Protein AF-0000000087396618 (afdb_homodimer)

Structure (mmCIF, N/CA/C/O backbone):
data_AF-0000000087396618-model_v1
#
loop_
_entity.id
_entity.type
_entity.pdbx_description
1 polymer 'Interferon gamma'
#
loop_
_atom_site.group_PDB
_atom_site.id
_atom_site.type_symbol
_atom_site.label_atom_id
_atom_site.label_alt_id
_atom_site.label_comp_id
_atom_site.label_asym_id
_atom_site.label_entity_id
_atom_site.label_seq_id
_atom_site.pdbx_PDB_ins_code
_atom_site.Cartn_x
_atom_site.Cartn_y
_atom_site.Cartn_z
_atom_site.occupancy
_atom_site.B_iso_or_equiv
_atom_site.auth_seq_id
_atom_site.auth_comp_id
_atom_site.auth_asym_id
_atom_site.auth_atom_id
_atom_site.pdbx_PDB_model_num
ATOM 1 N N . MET A 1 1 ? 64.062 -40.469 4.07 1 29.5 1 MET A N 1
ATOM 2 C CA . MET A 1 1 ? 63.312 -39.969 2.912 1 29.5 1 MET A CA 1
ATOM 3 C C . MET A 1 1 ? 61.938 -39.438 3.32 1 29.5 1 MET A C 1
ATOM 5 O O . MET A 1 1 ? 61 -40.219 3.514 1 29.5 1 MET A O 1
ATOM 9 N N . VAL A 1 2 ? 61.938 -38.438 4.234 1 41.22 2 VAL A N 1
ATOM 10 C CA . VAL A 1 2 ? 60.844 -37.75 4.891 1 41.22 2 VAL A CA 1
ATOM 11 C C . VAL A 1 2 ? 60 -37 3.854 1 41.22 2 VAL A C 1
ATOM 13 O O . VAL A 1 2 ? 60.5 -36.031 3.242 1 41.22 2 VAL A O 1
ATOM 16 N N . THR A 1 3 ? 59.281 -37.844 3 1 36.34 3 THR A N 1
ATOM 17 C CA . THR A 1 3 ? 58.375 -37.312 1.995 1 36.34 3 THR A CA 1
ATOM 18 C C . THR A 1 3 ? 57.406 -36.312 2.617 1 36.34 3 THR A C 1
ATOM 20 O O . THR A 1 3 ? 56.75 -36.594 3.615 1 36.34 3 THR A O 1
ATOM 23 N N . MET A 1 4 ? 57.812 -35.031 2.666 1 36.22 4 MET A N 1
ATOM 24 C CA . MET A 1 4 ? 57 -33.844 3.002 1 36.22 4 MET A CA 1
ATOM 25 C C . MET A 1 4 ? 55.719 -33.812 2.209 1 36.22 4 MET A C 1
ATOM 27 O O . MET A 1 4 ? 55.719 -33.719 0.983 1 36.22 4 MET A O 1
ATOM 31 N N . VAL A 1 5 ? 54.75 -34.688 2.549 1 42.38 5 VAL A N 1
ATOM 32 C CA . VAL A 1 5 ? 53.406 -34.625 1.951 1 42.38 5 VAL A CA 1
ATOM 33 C C . VAL A 1 5 ? 52.844 -33.219 2.059 1 42.38 5 VAL A C 1
ATOM 35 O O . VAL A 1 5 ? 52.688 -32.688 3.16 1 42.38 5 VAL A O 1
ATOM 38 N N . THR A 1 6 ? 53.312 -32.312 1.167 1 44.31 6 THR A N 1
ATOM 39 C CA . THR A 1 6 ? 52.688 -31 1.024 1 44.31 6 THR A CA 1
ATOM 40 C C . THR A 1 6 ? 51.156 -31.156 0.865 1 44.31 6 THR A C 1
ATOM 42 O O . THR A 1 6 ? 50.688 -31.812 -0.068 1 44.31 6 THR A O 1
ATOM 45 N N . ALA A 1 7 ? 50.406 -31.25 1.949 1 39.34 7 ALA A N 1
ATOM 46 C CA . ALA A 1 7 ? 48.938 -31.219 1.96 1 39.34 7 ALA A CA 1
ATOM 47 C C . ALA A 1 7 ? 48.406 -30.016 1.16 1 39.34 7 ALA A C 1
ATOM 49 O O . ALA A 1 7 ? 48.656 -28.875 1.516 1 39.34 7 ALA A O 1
ATOM 50 N N . VAL A 1 8 ? 48.469 -30.141 -0.205 1 39.56 8 VAL A N 1
ATOM 51 C CA . VAL A 1 8 ? 47.75 -29.141 -1.01 1 39.56 8 VAL A CA 1
ATOM 52 C C . VAL A 1 8 ? 46.344 -28.984 -0.499 1 39.56 8 VAL A C 1
ATOM 54 O O . VAL A 1 8 ? 45.562 -29.938 -0.489 1 39.56 8 VAL A O 1
ATOM 57 N N . VAL A 1 9 ? 46.062 -28.219 0.55 1 40.16 9 VAL A N 1
ATOM 58 C CA . VAL A 1 9 ? 44.719 -27.797 0.93 1 40.16 9 VAL A CA 1
ATOM 59 C C . VAL A 1 9 ? 44 -27.219 -0.281 1 40.16 9 VAL A C 1
ATOM 61 O O . VAL A 1 9 ? 44.406 -26.172 -0.799 1 40.16 9 VAL A O 1
ATOM 64 N N . GLY A 1 10 ? 43.625 -28.047 -1.266 1 37.72 10 GLY A N 1
ATOM 65 C CA . GLY A 1 10 ? 42.75 -27.547 -2.314 1 37.72 10 GLY A CA 1
ATOM 66 C C . GLY A 1 10 ? 41.625 -26.672 -1.789 1 37.72 10 GLY A C 1
ATOM 67 O O . GLY A 1 10 ? 40.875 -27.078 -0.894 1 37.72 10 GLY A O 1
ATOM 68 N N . TRP A 1 11 ? 41.781 -25.328 -1.777 1 38.56 11 TRP A N 1
ATOM 69 C CA . TRP A 1 11 ? 40.719 -24.344 -1.57 1 38.56 11 TRP A CA 1
ATOM 70 C C . TRP A 1 11 ? 39.5 -24.703 -2.387 1 38.56 11 TRP A C 1
ATOM 72 O O . TRP A 1 11 ? 39.531 -24.688 -3.619 1 38.56 11 TRP A O 1
ATOM 82 N N . CYS A 1 12 ? 38.781 -25.766 -2.027 1 37.06 12 CYS A N 1
ATOM 83 C CA . CYS A 1 12 ? 37.438 -25.922 -2.605 1 37.06 12 CYS A CA 1
ATOM 84 C C . CYS A 1 12 ? 36.719 -24.594 -2.664 1 37.06 12 CYS A C 1
ATOM 86 O O . CYS A 1 12 ? 36.344 -24.047 -1.629 1 37.06 12 CYS A O 1
ATOM 88 N N . LEU A 1 13 ? 37.156 -23.641 -3.539 1 34.41 13 LEU A N 1
ATOM 89 C CA . LEU A 1 13 ? 36.281 -22.531 -3.904 1 34.41 13 LEU A CA 1
ATOM 90 C C . LEU A 1 13 ? 34.844 -23 -4.07 1 34.41 13 LEU A C 1
ATOM 92 O O . LEU A 1 13 ? 34.531 -23.797 -4.969 1 34.41 13 LEU A O 1
ATOM 96 N N . CYS A 1 14 ? 34.156 -23.375 -3.018 1 33.5 14 CYS A N 1
ATOM 97 C CA . CYS A 1 14 ? 32.719 -23.453 -3.031 1 33.5 14 CYS A CA 1
ATOM 98 C C . CYS A 1 14 ? 32.125 -22.344 -3.902 1 33.5 14 CYS A C 1
ATOM 100 O O . CYS A 1 14 ? 32.125 -21.172 -3.518 1 33.5 14 CYS A O 1
ATOM 102 N N . LEU A 1 15 ? 32.438 -22.312 -5.223 1 34.47 15 LEU A N 1
ATOM 103 C CA . LEU A 1 15 ? 31.562 -21.578 -6.125 1 34.47 15 LEU A CA 1
ATOM 104 C C . LEU A 1 15 ? 30.094 -21.875 -5.816 1 34.47 15 LEU A C 1
ATOM 106 O O . LEU A 1 15 ? 29.609 -22.984 -6.078 1 34.47 15 LEU A O 1
ATOM 110 N N . ALA A 1 16 ? 29.594 -21.531 -4.723 1 35.97 16 ALA A N 1
ATOM 111 C CA . ALA A 1 16 ? 28.141 -21.406 -4.688 1 35.97 16 ALA A CA 1
ATOM 112 C C . ALA A 1 16 ? 27.594 -20.922 -6.031 1 35.97 16 ALA A C 1
ATOM 114 O O . ALA A 1 16 ? 27.797 -19.75 -6.402 1 35.97 16 ALA A O 1
ATOM 115 N N . VAL A 1 17 ? 27.734 -21.656 -7.113 1 36.25 17 VAL A N 1
ATOM 116 C CA . VAL A 1 17 ? 26.859 -21.406 -8.25 1 36.25 17 VAL A CA 1
ATOM 117 C C . VAL A 1 17 ? 25.531 -20.844 -7.766 1 36.25 17 VAL A C 1
ATOM 119 O O . VAL A 1 17 ? 24.781 -21.516 -7.043 1 36.25 17 VAL A O 1
ATOM 122 N N . CYS A 1 18 ? 25.469 -19.609 -7.371 1 39.44 18 CYS A N 1
ATOM 123 C CA . CYS A 1 18 ? 24.203 -18.906 -7.363 1 39.44 18 CYS A CA 1
ATOM 124 C C . CYS A 1 18 ? 23.266 -19.453 -8.438 1 39.44 18 CYS A C 1
ATOM 126 O O . CYS A 1 18 ? 23.484 -19.219 -9.633 1 39.44 18 CYS A O 1
ATOM 128 N N . HIS A 1 19 ? 22.891 -20.766 -8.469 1 37.06 19 HIS A N 1
ATOM 129 C CA . HIS A 1 19 ? 21.734 -21.219 -9.25 1 37.06 19 HIS A CA 1
ATOM 130 C C . HIS A 1 19 ? 20.672 -20.125 -9.352 1 37.06 19 HIS A C 1
ATOM 132 O O . HIS A 1 19 ? 20.016 -19.797 -8.359 1 37.06 19 HIS A O 1
ATOM 138 N N . VAL A 1 20 ? 20.906 -19.094 -10.047 1 43.53 20 VAL A N 1
ATOM 139 C CA . VAL A 1 20 ? 19.766 -18.328 -10.531 1 43.53 20 VAL A CA 1
ATOM 140 C C . VAL A 1 20 ? 18.672 -19.266 -11 1 43.53 20 VAL A C 1
ATOM 142 O O . VAL A 1 20 ? 18.797 -19.922 -12.039 1 43.53 20 VAL A O 1
ATOM 145 N N . ARG A 1 21 ? 18.031 -20.141 -10.25 1 45 21 ARG A N 1
ATOM 146 C CA . ARG A 1 21 ? 16.828 -20.844 -10.672 1 45 21 ARG A CA 1
ATOM 147 C C . ARG A 1 21 ? 15.875 -19.906 -11.398 1 45 21 ARG A C 1
ATOM 149 O O . ARG A 1 21 ? 15.344 -18.969 -10.805 1 45 21 ARG A O 1
ATOM 156 N N . GLY A 1 22 ? 16.234 -19.516 -12.656 1 49.78 22 GLY A N 1
ATOM 157 C CA . GLY A 1 22 ? 15.172 -18.891 -13.445 1 49.78 22 GLY A CA 1
ATOM 158 C C . GLY A 1 22 ? 13.781 -19.328 -13.023 1 49.78 22 GLY A C 1
ATOM 159 O O . GLY A 1 22 ? 13.609 -20.391 -12.43 1 49.78 22 GLY A O 1
ATOM 160 N N . SER A 1 23 ? 12.883 -18.359 -12.719 1 61.91 23 SER A N 1
ATOM 161 C CA . SER A 1 23 ? 11.516 -18.688 -12.336 1 61.91 23 SER A CA 1
ATOM 162 C C . SER A 1 23 ? 10.914 -19.734 -13.273 1 61.91 23 SER A C 1
ATOM 164 O O . SER A 1 23 ? 10.438 -19.391 -14.359 1 61.91 23 SER A O 1
ATOM 166 N N . TYR A 1 24 ? 11.375 -20.984 -13.227 1 78.44 24 TYR A N 1
ATOM 167 C CA . TYR A 1 24 ? 10.867 -22.141 -13.977 1 78.44 24 TYR A CA 1
ATOM 168 C C . TYR A 1 24 ? 9.398 -22.375 -13.664 1 78.44 24 TYR A C 1
ATOM 170 O O . TYR A 1 24 ? 9.008 -22.484 -12.5 1 78.44 24 TYR A O 1
ATOM 178 N N . ILE A 1 25 ? 8.609 -22.141 -14.719 1 86.19 25 ILE A N 1
ATOM 179 C CA . ILE A 1 25 ? 7.207 -22.516 -14.609 1 86.19 25 ILE A CA 1
ATOM 180 C C . ILE A 1 25 ? 7.062 -24.016 -14.836 1 86.19 25 ILE A C 1
ATOM 182 O O . ILE A 1 25 ? 7.406 -24.531 -15.906 1 86.19 25 ILE A O 1
ATOM 186 N N . PRO A 1 26 ? 6.559 -24.672 -13.891 1 90.06 26 PRO A N 1
ATOM 187 C CA . PRO A 1 26 ? 6.324 -26.109 -14.102 1 90.06 26 PRO A CA 1
ATOM 188 C C . PRO A 1 26 ? 5.363 -26.375 -15.25 1 90.06 26 PRO A C 1
ATOM 190 O O . PRO A 1 26 ? 4.402 -25.625 -15.453 1 90.06 26 PRO A O 1
ATOM 193 N N . VAL A 1 27 ? 5.613 -27.406 -15.961 1 92.12 27 VAL A N 1
ATOM 194 C CA . VAL A 1 27 ? 4.766 -27.812 -17.078 1 92.12 27 VAL A CA 1
ATOM 195 C C . VAL A 1 27 ? 3.348 -28.078 -16.578 1 92.12 27 VAL A C 1
ATOM 197 O O . VAL A 1 27 ? 2.369 -27.719 -17.234 1 92.12 27 VAL A O 1
ATOM 200 N N . GLU A 1 28 ? 3.305 -28.656 -15.453 1 94.81 28 GLU A N 1
ATOM 201 C CA . GLU A 1 28 ? 2.014 -28.953 -14.844 1 94.81 28 GLU A CA 1
ATOM 202 C C . GLU A 1 28 ? 1.184 -27.688 -14.648 1 94.81 28 GLU A C 1
ATOM 204 O O . GLU A 1 28 ? -0.039 -27.719 -14.805 1 94.81 28 GLU A O 1
ATOM 209 N N . MET A 1 29 ? 1.791 -26.656 -14.344 1 96.31 29 MET A N 1
ATOM 210 C CA . MET A 1 29 ? 1.082 -25.406 -14.117 1 96.31 29 MET A CA 1
ATOM 211 C C . MET A 1 29 ? 0.494 -24.875 -15.422 1 96.31 29 MET A C 1
ATOM 213 O O . MET A 1 29 ? -0.657 -24.438 -15.461 1 96.31 29 MET A O 1
ATOM 217 N N . ASN A 1 30 ? 1.237 -24.922 -16.469 1 95.62 30 ASN A N 1
ATOM 218 C CA . ASN A 1 30 ? 0.741 -24.516 -17.781 1 95.62 30 ASN A CA 1
ATOM 219 C C . ASN A 1 30 ? -0.481 -25.328 -18.188 1 95.62 30 ASN A C 1
ATOM 221 O O . ASN A 1 30 ? -1.469 -24.766 -18.672 1 95.62 30 ASN A O 1
ATOM 225 N N . LYS A 1 31 ? -0.335 -26.594 -18 1 97.19 31 LYS A N 1
ATOM 226 C CA . LYS A 1 31 ? -1.452 -27.469 -18.344 1 97.19 31 LYS A CA 1
ATOM 227 C C . LYS A 1 31 ? -2.682 -27.141 -17.5 1 97.19 31 LYS A C 1
ATOM 229 O O . LYS A 1 31 ? -3.801 -27.094 -18.016 1 97.19 31 LYS A O 1
ATOM 234 N N . THR A 1 32 ? -2.451 -26.969 -16.234 1 97.75 32 THR A N 1
ATOM 235 C CA . THR A 1 32 ? -3.533 -26.641 -15.32 1 97.75 32 THR A CA 1
ATOM 236 C C . THR A 1 32 ? -4.242 -25.359 -15.75 1 97.75 32 THR A C 1
ATOM 238 O O . THR A 1 32 ? -5.473 -25.328 -15.836 1 97.75 32 THR A O 1
ATOM 241 N N . ILE A 1 33 ? -3.496 -24.312 -16.062 1 98.19 33 ILE A N 1
ATOM 242 C CA . ILE A 1 33 ? -4.07 -23.016 -16.422 1 98.19 33 ILE A CA 1
ATOM 243 C C . ILE A 1 33 ? -4.836 -23.156 -17.734 1 98.19 33 ILE A C 1
ATOM 245 O O . ILE A 1 33 ? -5.926 -22.594 -17.891 1 98.19 33 ILE A O 1
ATOM 249 N N . GLN A 1 34 ? -4.277 -23.891 -18.672 1 96.88 34 GLN A N 1
ATOM 250 C CA . GLN A 1 34 ? -4.965 -24.094 -19.953 1 96.88 34 GLN A CA 1
ATOM 251 C C . GLN A 1 34 ? -6.305 -24.797 -19.734 1 96.88 34 GLN A C 1
ATOM 253 O O . GLN A 1 34 ? -7.312 -24.422 -20.328 1 96.88 34 GLN A O 1
ATOM 258 N N . ASN A 1 35 ? -6.293 -25.828 -18.922 1 97.31 35 ASN A N 1
ATOM 259 C CA . ASN A 1 35 ? -7.531 -26.531 -18.625 1 97.31 35 ASN A CA 1
ATOM 260 C C . ASN A 1 35 ? -8.562 -25.625 -17.969 1 97.31 35 ASN A C 1
ATOM 262 O O . ASN A 1 35 ? -9.742 -25.641 -18.328 1 97.31 35 ASN A O 1
ATOM 266 N N . LEU A 1 36 ? -8.125 -24.844 -17.031 1 98.12 36 LEU A N 1
ATOM 267 C CA . LEU A 1 36 ? -9.023 -23.922 -16.344 1 98.12 36 LEU A CA 1
ATOM 268 C C . LEU A 1 36 ? -9.594 -22.906 -17.312 1 98.12 36 LEU A C 1
ATOM 270 O O . LEU A 1 36 ? -10.781 -22.578 -17.25 1 98.12 36 LEU A O 1
ATOM 274 N N . LEU A 1 37 ? -8.758 -22.422 -18.188 1 97.31 3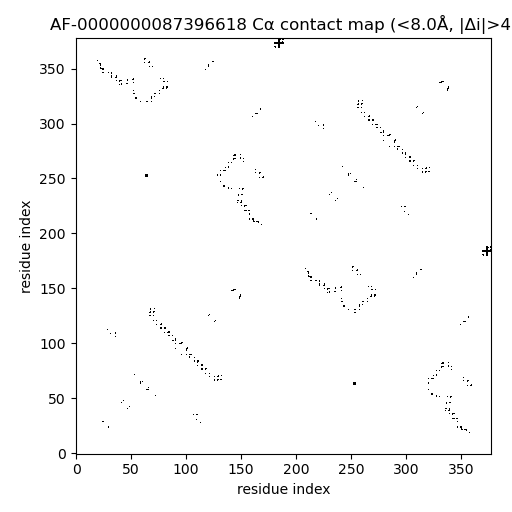7 LEU A N 1
ATOM 275 C CA . LEU A 1 37 ? -9.219 -21.453 -19.172 1 97.31 37 LEU A CA 1
ATOM 276 C C . LEU A 1 37 ? -10.234 -22.094 -20.125 1 97.31 37 LEU A C 1
ATOM 278 O O . LEU A 1 37 ? -11.117 -21.406 -20.641 1 97.31 37 LEU A O 1
ATOM 282 N N . GLY A 1 38 ? -10.109 -23.359 -20.375 1 96 38 GLY A N 1
ATOM 283 C CA . GLY A 1 38 ? -11.094 -24.094 -21.172 1 96 38 GLY A CA 1
ATOM 284 C C . GLY A 1 38 ? -12.453 -24.156 -20.5 1 96 38 GLY A C 1
ATOM 285 O O . GLY A 1 38 ? -13.484 -24.219 -21.188 1 96 38 GLY A O 1
ATOM 286 N N . HIS A 1 39 ? -12.453 -24.188 -19.266 1 94.62 39 HIS A N 1
ATOM 287 C CA . HIS A 1 39 ? -13.695 -24.25 -18.5 1 94.62 39 HIS A CA 1
ATOM 288 C C . HIS A 1 39 ? -14.273 -22.859 -18.281 1 94.62 39 HIS A C 1
ATOM 290 O O . HIS A 1 39 ? -15.477 -22.641 -18.469 1 94.62 39 HIS A O 1
ATOM 296 N N . TYR A 1 40 ? -13.461 -21.984 -17.797 1 96 40 TYR A N 1
ATOM 297 C CA . TYR A 1 40 ? -13.875 -20.594 -17.547 1 96 40 TYR A CA 1
ATOM 298 C C . TYR A 1 40 ? -13.695 -19.734 -18.797 1 96 40 TYR A C 1
ATOM 300 O O . TYR A 1 40 ? -12.891 -18.812 -18.812 1 96 40 TYR A O 1
ATOM 308 N N . THR A 1 41 ? -14.492 -19.969 -19.719 1 94.56 41 THR A N 1
ATOM 309 C CA . THR A 1 41 ? -14.328 -19.359 -21.031 1 94.56 41 THR A CA 1
ATOM 310 C C . THR A 1 41 ? -15.102 -18.047 -21.125 1 94.56 41 THR A C 1
ATOM 312 O O . THR A 1 41 ? -16.203 -17.938 -20.594 1 94.56 41 THR A O 1
ATOM 315 N N . ILE A 1 42 ? -14.477 -17.047 -21.75 1 94.75 42 ILE A N 1
ATOM 316 C CA . ILE A 1 42 ? -15.117 -15.781 -22.078 1 94.75 42 ILE A CA 1
ATOM 317 C C . ILE A 1 42 ? -14.844 -15.43 -23.547 1 94.75 42 ILE A C 1
ATOM 319 O O . ILE A 1 42 ? -14.055 -16.094 -24.203 1 94.75 42 ILE A O 1
ATOM 323 N N . THR A 1 43 ? -15.508 -14.414 -24.062 1 94.56 43 THR A N 1
ATOM 324 C CA . THR A 1 43 ? -15.32 -14.016 -25.453 1 94.56 43 THR A CA 1
ATOM 325 C C . THR A 1 43 ? -13.984 -13.297 -25.641 1 94.56 43 THR A C 1
ATOM 327 O O . THR A 1 43 ? -13.445 -12.734 -24.688 1 94.56 43 THR A O 1
ATOM 330 N N . ASN A 1 44 ? -13.414 -13.305 -26.859 1 93.38 44 ASN A N 1
ATOM 331 C CA . ASN A 1 44 ? -12.18 -12.586 -27.172 1 93.38 44 ASN A CA 1
ATOM 332 C C . ASN A 1 44 ? -12.336 -11.086 -26.938 1 93.38 44 ASN A C 1
ATOM 334 O O . ASN A 1 44 ? -11.383 -10.414 -26.531 1 93.38 44 ASN A O 1
ATOM 338 N N . LYS A 1 45 ? -13.523 -10.633 -27.219 1 94.56 45 LYS A N 1
ATOM 339 C CA . LYS A 1 45 ? -13.789 -9.211 -27.016 1 94.56 45 LYS A CA 1
ATOM 340 C C . LYS A 1 45 ? -13.625 -8.828 -25.547 1 94.56 45 LYS A C 1
ATOM 342 O O . LYS A 1 45 ? -13.102 -7.762 -25.234 1 94.56 45 LYS A O 1
ATOM 347 N N . GLU A 1 46 ? -14.031 -9.773 -24.688 1 94.19 46 GLU A N 1
ATOM 348 C CA . GLU A 1 46 ? -13.914 -9.539 -23.25 1 94.19 46 GLU A CA 1
ATOM 349 C C . GLU A 1 46 ? -12.469 -9.695 -22.781 1 94.19 46 GLU A C 1
ATOM 351 O O . GLU A 1 46 ? -11.992 -8.914 -21.969 1 94.19 46 GLU A O 1
ATOM 356 N N . LEU A 1 47 ? -11.812 -10.664 -23.297 1 93.19 47 LEU A N 1
ATOM 357 C CA . LEU A 1 47 ? -10.461 -10.992 -22.859 1 93.19 47 LEU A CA 1
ATOM 358 C C . LEU A 1 47 ? -9.477 -9.914 -23.297 1 93.19 47 LEU A C 1
ATOM 360 O O . LEU A 1 47 ? -8.602 -9.508 -22.531 1 93.19 47 LEU A O 1
ATOM 364 N N . PHE A 1 48 ? -9.602 -9.406 -24.531 1 91.81 48 PHE A N 1
ATOM 365 C CA . PHE A 1 48 ? -8.672 -8.438 -25.094 1 91.81 48 PHE A CA 1
ATOM 366 C C . PHE A 1 48 ? -9.32 -7.066 -25.203 1 91.81 48 PHE A C 1
ATOM 368 O O . PHE A 1 48 ? -9.273 -6.438 -26.266 1 91.81 48 PHE A O 1
ATOM 375 N N . ASP A 1 49 ? -9.977 -6.645 -24.172 1 91.56 49 ASP A N 1
ATOM 376 C CA . ASP A 1 49 ? -10.664 -5.355 -24.172 1 91.56 49 ASP A CA 1
ATOM 377 C C . ASP A 1 49 ? -9.695 -4.223 -23.828 1 91.56 49 ASP A C 1
ATOM 379 O O . ASP A 1 49 ? -10.102 -3.066 -23.703 1 91.56 49 ASP A O 1
ATOM 383 N N . GLY A 1 50 ? -8.398 -4.57 -23.625 1 88.31 50 GLY A N 1
ATOM 384 C CA . GLY A 1 50 ? -7.395 -3.557 -23.359 1 88.31 50 GLY A CA 1
ATOM 385 C C . GLY A 1 50 ? -7.316 -3.176 -21.891 1 88.31 50 GLY A C 1
ATOM 386 O O . GLY A 1 50 ? -6.59 -2.248 -21.516 1 88.31 50 GLY A O 1
ATOM 387 N N . LYS A 1 51 ? -8.055 -3.93 -21.016 1 88.25 51 LYS A N 1
ATOM 388 C CA . LYS A 1 51 ? -8.07 -3.629 -19.594 1 88.25 51 LYS A CA 1
ATOM 389 C C . LYS A 1 51 ? -7.594 -4.824 -18.766 1 88.25 51 LYS A C 1
ATOM 391 O O . LYS A 1 51 ? -8.406 -5.586 -18.234 1 88.25 51 LYS A O 1
ATOM 396 N N . PRO A 1 52 ? -6.27 -4.863 -18.641 1 90.44 52 PRO A N 1
ATOM 397 C CA . PRO A 1 52 ? -5.781 -5.941 -17.781 1 90.44 52 PRO A CA 1
ATOM 398 C C . PRO A 1 52 ? -6.176 -5.754 -16.312 1 90.44 52 PRO A C 1
ATOM 400 O O . PRO A 1 52 ? -6.477 -4.633 -15.891 1 90.44 52 PRO A O 1
ATOM 403 N N . ILE A 1 53 ? -6.219 -6.805 -15.602 1 92.25 53 ILE A N 1
ATOM 404 C CA . ILE A 1 53 ? -6.547 -6.707 -14.188 1 92.25 53 ILE A CA 1
ATOM 405 C C . ILE A 1 53 ? -5.391 -6.047 -13.43 1 92.25 53 ILE A C 1
ATOM 407 O O . ILE A 1 53 ? -5.613 -5.191 -12.57 1 92.25 53 ILE A O 1
ATOM 411 N N . PHE A 1 54 ? -4.164 -6.508 -13.797 1 91.44 54 PHE A N 1
ATOM 412 C CA . PHE A 1 54 ? -2.99 -6.027 -13.078 1 91.44 54 PHE A CA 1
ATOM 413 C C . PHE A 1 54 ? -2.166 -5.094 -13.961 1 91.44 54 PHE A C 1
ATOM 415 O O . PHE A 1 54 ? -1.925 -5.391 -15.133 1 91.44 54 PHE A O 1
ATOM 422 N N . SER A 1 55 ? -1.796 -3.979 -13.422 1 84.44 55 SER A N 1
ATOM 423 C CA . SER A 1 55 ? -1.032 -2.975 -14.156 1 84.44 55 SER A CA 1
ATOM 424 C C . SER A 1 55 ? 0.366 -3.482 -14.492 1 84.44 55 SER A C 1
ATOM 426 O O . SER A 1 55 ? 0.979 -4.199 -13.703 1 84.44 55 SER A O 1
ATOM 428 N N . LYS A 1 56 ? 0.836 -3.084 -15.664 1 75.25 56 LYS A N 1
ATOM 429 C CA . LYS A 1 56 ? 2.174 -3.43 -16.141 1 75.25 56 LYS A CA 1
ATOM 430 C C . LYS A 1 56 ? 3.139 -2.262 -15.961 1 75.25 56 LYS A C 1
ATOM 432 O O . LYS A 1 56 ? 4.305 -2.346 -16.344 1 75.25 56 LYS A O 1
ATOM 437 N N . GLU A 1 57 ? 2.729 -1.3 -15.273 1 71.31 57 GLU A N 1
ATOM 438 C CA . GLU A 1 57 ? 3.582 -0.121 -15.172 1 71.31 57 GLU A CA 1
ATOM 439 C C . GLU A 1 57 ? 4.867 -0.434 -14.406 1 71.31 57 GLU A C 1
ATOM 441 O O . GLU A 1 57 ? 4.824 -1.037 -13.336 1 71.31 57 GLU A O 1
ATOM 446 N N . PRO A 1 58 ? 5.949 -0.081 -15.117 1 65.5 58 PRO A N 1
ATOM 447 C CA . PRO A 1 58 ? 7.227 -0.35 -14.453 1 65.5 58 PRO A CA 1
ATOM 448 C C . PRO A 1 58 ? 7.441 0.514 -13.211 1 65.5 58 PRO A C 1
ATOM 450 O O . PRO A 1 58 ? 7.078 1.692 -13.203 1 65.5 58 PRO A O 1
ATOM 453 N N . LEU A 1 59 ? 7.598 -0.061 -12.016 1 77.31 59 LEU A N 1
ATOM 454 C CA . LEU A 1 59 ? 8.008 0.654 -10.812 1 77.31 59 LEU A CA 1
ATOM 455 C C . LEU A 1 59 ? 9.5 0.976 -10.859 1 77.31 59 LEU A C 1
ATOM 457 O O . LEU A 1 59 ? 10.32 0.229 -10.312 1 77.31 59 LEU A O 1
ATOM 461 N N . SER A 1 60 ? 10.008 1.836 -11.766 1 68.75 60 SER A N 1
ATOM 462 C CA . SER A 1 60 ? 11.266 2.506 -12.07 1 68.75 60 SER A CA 1
ATOM 463 C C . SER A 1 60 ? 12.438 1.823 -11.375 1 68.75 60 SER A C 1
ATOM 465 O O . SER A 1 60 ? 13.336 2.492 -10.859 1 68.75 60 SER A O 1
ATOM 467 N N . GLY A 1 61 ? 12.453 0.563 -11.281 1 76.31 61 GLY A N 1
ATOM 468 C CA . GLY A 1 61 ? 13.648 -0.082 -10.758 1 76.31 61 GLY A CA 1
ATOM 469 C C . GLY A 1 61 ? 13.656 -0.201 -9.25 1 76.31 61 GLY A C 1
ATOM 470 O O . GLY A 1 61 ? 14.68 -0.536 -8.648 1 76.31 61 GLY A O 1
ATOM 471 N N . ASN A 1 62 ? 12.734 0.238 -8.711 1 86.62 62 ASN A N 1
ATOM 472 C CA . ASN A 1 62 ? 12.594 0.032 -7.273 1 86.62 62 ASN A CA 1
ATOM 473 C C . ASN A 1 62 ? 12.055 -1.358 -6.953 1 86.62 62 ASN A C 1
ATOM 475 O O . ASN A 1 62 ? 10.844 -1.551 -6.867 1 86.62 62 ASN A O 1
ATOM 479 N N . LEU A 1 63 ? 12.977 -2.283 -6.719 1 89.94 63 LEU A N 1
ATOM 480 C CA . LEU A 1 63 ? 12.633 -3.689 -6.547 1 89.94 63 LEU A CA 1
ATOM 481 C C . LEU A 1 63 ? 11.758 -3.889 -5.312 1 89.94 63 LEU A C 1
ATOM 483 O O . LEU A 1 63 ? 10.883 -4.754 -5.305 1 89.94 63 LEU A O 1
ATOM 487 N N . GLN A 1 64 ? 12.031 -3.059 -4.348 1 89.75 64 GLN A N 1
ATOM 488 C CA . GLN A 1 64 ? 11.227 -3.174 -3.141 1 89.75 64 GLN A CA 1
ATOM 489 C C . GLN A 1 64 ? 9.773 -2.779 -3.408 1 89.75 64 GLN A C 1
ATOM 491 O O . GLN A 1 64 ? 8.844 -3.443 -2.941 1 89.75 64 GLN A O 1
ATOM 496 N N . ALA A 1 65 ? 9.617 -1.73 -4.152 1 91.56 65 ALA A N 1
ATOM 497 C CA . ALA A 1 65 ? 8.281 -1.309 -4.547 1 91.56 65 ALA A CA 1
ATOM 498 C C . ALA A 1 65 ? 7.605 -2.367 -5.418 1 91.56 65 ALA A C 1
ATOM 500 O O . ALA A 1 65 ? 6.406 -2.619 -5.281 1 91.56 65 ALA A O 1
ATOM 501 N N . GLU A 1 66 ? 8.367 -2.93 -6.23 1 93.31 66 GLU A N 1
ATOM 502 C CA . GLU A 1 66 ? 7.844 -4 -7.07 1 93.31 66 GLU A CA 1
ATOM 503 C C . GLU A 1 66 ? 7.367 -5.184 -6.23 1 93.31 66 GLU A C 1
ATOM 505 O O . GLU A 1 66 ? 6.336 -5.785 -6.527 1 93.31 66 GLU A O 1
ATOM 510 N N . MET A 1 67 ? 8.102 -5.484 -5.227 1 94.44 67 MET A N 1
ATOM 511 C CA . MET A 1 67 ? 7.754 -6.59 -4.34 1 94.44 67 MET A CA 1
ATOM 512 C C . MET A 1 67 ? 6.449 -6.309 -3.602 1 94.44 67 MET A C 1
ATOM 514 O O . MET A 1 67 ? 5.633 -7.211 -3.414 1 94.44 67 MET A O 1
ATOM 518 N N . ILE A 1 68 ? 6.301 -5.105 -3.238 1 95.25 68 ILE A N 1
ATOM 519 C CA . ILE A 1 68 ? 5.086 -4.711 -2.539 1 95.25 68 ILE A CA 1
ATOM 520 C C . ILE A 1 68 ? 3.889 -4.82 -3.482 1 95.25 68 ILE A C 1
ATOM 522 O O . ILE A 1 68 ? 2.861 -5.402 -3.125 1 95.25 68 ILE A O 1
ATOM 526 N N . TYR A 1 69 ? 4.012 -4.262 -4.637 1 95.81 69 TYR A N 1
ATOM 527 C CA . TYR A 1 69 ? 2.938 -4.355 -5.617 1 95.81 69 TYR A CA 1
ATOM 528 C C . TYR A 1 69 ? 2.625 -5.809 -5.949 1 95.81 69 TYR A C 1
ATOM 530 O O . TYR A 1 69 ? 1.456 -6.195 -6.027 1 95.81 69 TYR A O 1
ATOM 538 N N . MET A 1 70 ? 3.658 -6.578 -6.152 1 96.06 70 MET A N 1
ATOM 539 C CA . MET A 1 70 ? 3.479 -7.996 -6.457 1 96.06 70 MET A CA 1
ATOM 540 C C . MET A 1 70 ? 2.77 -8.711 -5.312 1 96.06 70 MET A C 1
ATOM 542 O O . MET A 1 70 ? 1.918 -9.57 -5.547 1 96.06 70 MET A O 1
ATOM 546 N N . SER A 1 71 ? 3.168 -8.414 -4.102 1 96.75 71 SER A N 1
ATOM 547 C CA . SER A 1 71 ? 2.48 -8.992 -2.951 1 96.75 71 SER A CA 1
ATOM 548 C C . SER A 1 71 ? 0.983 -8.711 -3 1 96.75 71 SER A C 1
ATOM 550 O O . SER A 1 71 ? 0.17 -9.586 -2.705 1 96.75 71 SER A O 1
ATOM 552 N N . ALA A 1 72 ? 0.652 -7.504 -3.359 1 96.69 72 ALA A N 1
ATOM 553 C CA . ALA A 1 72 ? -0.755 -7.133 -3.488 1 96.69 72 ALA A CA 1
ATOM 554 C C . ALA A 1 72 ? -1.437 -7.938 -4.59 1 96.69 72 ALA A C 1
ATOM 556 O O . ALA A 1 72 ? -2.582 -8.367 -4.434 1 96.69 72 ALA A O 1
ATOM 557 N N 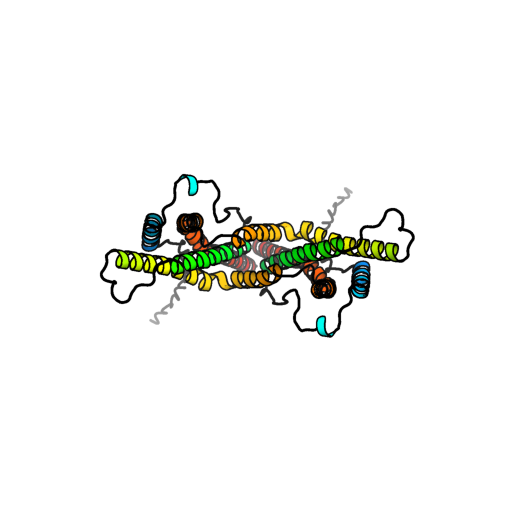. ILE A 1 73 ? -0.765 -8.117 -5.691 1 97.31 73 ILE A N 1
ATOM 558 C CA . ILE A 1 73 ? -1.288 -8.914 -6.789 1 97.31 73 ILE A CA 1
ATOM 559 C C . ILE A 1 73 ? -1.539 -10.344 -6.312 1 97.31 73 ILE A C 1
ATOM 561 O O . ILE A 1 73 ? -2.6 -10.922 -6.578 1 97.31 73 ILE A O 1
ATOM 565 N N . LEU A 1 74 ? -0.584 -10.914 -5.59 1 97.69 74 LEU A N 1
ATOM 566 C CA . LEU A 1 74 ? -0.706 -12.289 -5.109 1 97.69 74 LEU A CA 1
ATOM 567 C C . LEU A 1 74 ? -1.867 -12.422 -4.133 1 97.69 74 LEU A C 1
ATOM 569 O O . LEU A 1 74 ? -2.582 -13.43 -4.145 1 97.69 74 LEU A O 1
ATOM 573 N N . GLN A 1 75 ? -2.053 -11.445 -3.303 1 97.12 75 GLN A N 1
ATOM 574 C CA . GLN A 1 75 ? -3.209 -11.445 -2.412 1 97.12 75 GLN A CA 1
ATOM 575 C C . GLN A 1 75 ? -4.512 -11.422 -3.203 1 97.12 75 GLN A C 1
ATOM 577 O O . GLN A 1 75 ? -5.484 -12.078 -2.826 1 97.12 75 GLN A O 1
ATOM 582 N N . THR A 1 76 ? -4.52 -10.641 -4.25 1 97 76 THR A N 1
ATOM 583 C CA . THR A 1 76 ? -5.695 -10.57 -5.113 1 97 76 THR A CA 1
ATOM 584 C C . THR A 1 76 ? -5.992 -11.938 -5.727 1 97 76 THR A C 1
ATOM 586 O O . THR A 1 76 ? -7.145 -12.367 -5.766 1 97 76 THR A O 1
ATOM 589 N N . TYR A 1 77 ? -4.949 -12.609 -6.164 1 97.88 77 TYR A N 1
ATOM 590 C CA . TYR A 1 77 ? -5.125 -13.953 -6.703 1 97.88 77 TYR A CA 1
ATOM 591 C C . TYR A 1 77 ? -5.707 -14.891 -5.652 1 97.88 77 TYR A C 1
ATOM 593 O O . TYR A 1 77 ? -6.562 -15.727 -5.961 1 97.88 77 TYR A O 1
ATOM 601 N N . ASP A 1 78 ? -5.176 -14.805 -4.461 1 97.44 78 ASP A N 1
ATOM 602 C CA . ASP A 1 78 ? -5.703 -15.617 -3.365 1 97.44 78 ASP A CA 1
ATOM 603 C C . ASP A 1 78 ? -7.211 -15.438 -3.223 1 97.44 78 ASP A C 1
ATOM 605 O O . ASP A 1 78 ? -7.953 -16.422 -3.145 1 97.44 78 ASP A O 1
ATOM 609 N N . LYS A 1 79 ? -7.676 -14.258 -3.314 1 97 79 LYS A N 1
ATOM 610 C CA . LYS A 1 79 ? -9.094 -13.945 -3.184 1 97 79 LYS A CA 1
ATOM 611 C C . LYS A 1 79 ? -9.891 -14.477 -4.375 1 97 79 LYS A C 1
ATOM 613 O O . LYS A 1 79 ? -10.945 -15.086 -4.203 1 97 79 LYS A O 1
ATOM 618 N N . ILE A 1 80 ? -9.398 -14.25 -5.551 1 97.94 80 ILE A N 1
ATOM 619 C CA . ILE A 1 80 ? -10.078 -14.68 -6.766 1 97.94 80 ILE A CA 1
ATOM 620 C C . ILE A 1 80 ? -10.227 -16.203 -6.758 1 97.94 80 ILE A C 1
ATOM 622 O O . ILE A 1 80 ? -11.32 -16.719 -6.98 1 97.94 80 ILE A O 1
ATOM 626 N N . LEU A 1 81 ? -9.172 -16.906 -6.449 1 98.25 81 LEU A N 1
ATOM 627 C CA . LEU A 1 81 ? -9.172 -18.359 -6.492 1 98.25 81 LEU A CA 1
ATOM 628 C C . LEU A 1 81 ? -10.07 -18.938 -5.398 1 98.25 81 LEU A C 1
ATOM 630 O O . LEU A 1 81 ? -10.781 -19.922 -5.629 1 98.25 81 LEU A O 1
ATOM 634 N N . ASN A 1 82 ? -10.031 -18.344 -4.277 1 97.69 82 ASN A N 1
ATOM 635 C CA . ASN A 1 82 ? -10.93 -18.797 -3.217 1 97.69 82 ASN A CA 1
ATOM 636 C C . ASN A 1 82 ? -12.391 -18.578 -3.594 1 97.69 82 ASN A C 1
ATOM 638 O O . ASN A 1 82 ? -13.242 -19.422 -3.287 1 97.69 82 ASN A O 1
ATOM 642 N N . GLN A 1 83 ? -12.648 -17.469 -4.211 1 98 83 GLN A N 1
ATOM 643 C CA . GLN A 1 83 ? -14.016 -17.219 -4.672 1 98 83 GLN A CA 1
ATOM 644 C C . GLN A 1 83 ? -14.445 -18.25 -5.707 1 98 83 GLN A C 1
ATOM 646 O O . GLN A 1 83 ? -15.57 -18.766 -5.66 1 98 83 GLN A O 1
ATOM 651 N N . MET A 1 84 ? -13.57 -18.562 -6.641 1 97.69 84 MET A N 1
ATOM 652 C CA . MET A 1 84 ? -13.852 -19.562 -7.656 1 97.69 84 MET A CA 1
ATOM 653 C C . MET A 1 84 ? -14.133 -20.922 -7.008 1 97.69 84 MET A C 1
ATOM 655 O O . MET A 1 84 ? -15.039 -21.641 -7.434 1 97.69 84 MET A O 1
ATOM 659 N N . LEU A 1 85 ? -13.383 -21.25 -5.984 1 97.19 85 LEU A N 1
ATOM 660 C CA . LEU A 1 85 ? -13.555 -22.5 -5.266 1 97.19 85 LEU A CA 1
ATOM 661 C C . LEU A 1 85 ? -14.914 -22.547 -4.566 1 97.19 85 LEU A C 1
ATOM 663 O O . LEU A 1 85 ? -15.594 -23.578 -4.586 1 97.19 85 LEU A O 1
ATOM 667 N N . LYS A 1 86 ? -15.305 -21.469 -4.012 1 96.38 86 LYS A N 1
ATOM 668 C CA . LYS A 1 86 ? -16.578 -21.391 -3.301 1 96.38 86 LYS A CA 1
ATOM 669 C C . LYS A 1 86 ? -17.75 -21.516 -4.262 1 96.38 86 LYS A C 1
ATOM 671 O O . LYS A 1 86 ? -18.828 -21.969 -3.871 1 96.38 86 LYS A O 1
ATOM 676 N N . GLU A 1 87 ? -17.578 -21.156 -5.48 1 95.81 87 GLU A N 1
ATOM 677 C CA . GLU A 1 87 ? -18.641 -21.156 -6.48 1 95.81 87 GLU A CA 1
ATOM 678 C C . GLU A 1 87 ? -18.844 -22.547 -7.066 1 95.81 87 GLU A C 1
ATOM 680 O O . GLU A 1 87 ? -19.844 -22.797 -7.754 1 95.81 87 GLU A O 1
ATOM 685 N N . LEU A 1 88 ? -17.891 -23.422 -6.848 1 94.06 88 LEU A N 1
ATOM 686 C CA . LEU A 1 88 ? -18.047 -24.797 -7.312 1 94.06 88 LEU A CA 1
ATOM 687 C C . LEU A 1 88 ? -19.047 -25.547 -6.449 1 94.06 88 LEU A C 1
ATOM 689 O O . LEU A 1 88 ? -19.094 -25.344 -5.234 1 94.06 88 LEU A O 1
ATOM 693 N N . PRO A 1 89 ? -19.938 -26.438 -7.125 1 88.12 89 PRO A N 1
ATOM 694 C CA . PRO A 1 89 ? -20.906 -27.219 -6.367 1 88.12 89 PRO A CA 1
ATOM 695 C C . PRO A 1 89 ? -20.25 -28.156 -5.355 1 88.12 89 PRO A C 1
ATOM 697 O O . PRO A 1 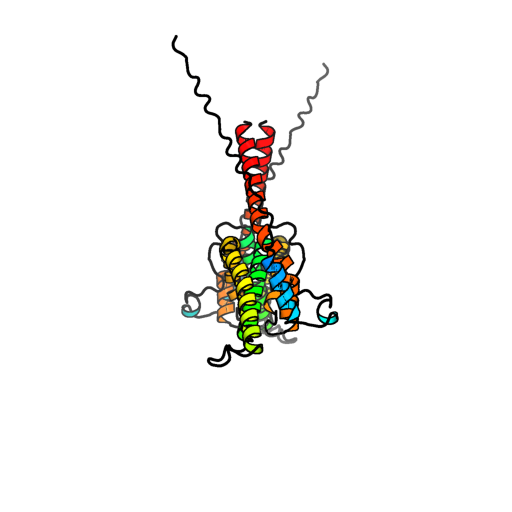89 ? -19.125 -28.641 -5.59 1 88.12 89 PRO A O 1
ATOM 700 N N . THR A 1 90 ? -20.75 -28.25 -4.145 1 78.44 90 THR A N 1
ATOM 701 C CA . THR A 1 90 ? -20.266 -29.172 -3.125 1 78.44 90 THR A CA 1
ATOM 702 C C . THR A 1 90 ? -20.453 -30.609 -3.568 1 78.44 90 THR A C 1
ATOM 704 O O . THR A 1 90 ? -21.484 -30.969 -4.125 1 78.44 90 THR A O 1
ATOM 707 N N . PRO A 1 91 ? -19.297 -31.359 -3.535 1 68.69 91 PRO A N 1
ATOM 708 C CA . PRO A 1 91 ? -19.453 -32.75 -3.963 1 68.69 91 PRO A CA 1
ATOM 709 C C . PRO A 1 91 ? -20.531 -33.5 -3.168 1 68.69 91 PRO A C 1
ATOM 711 O O . PRO A 1 91 ? -20.641 -33.312 -1.95 1 68.69 91 PRO A O 1
ATOM 714 N N . GLY A 1 92 ? -21.703 -33.781 -3.705 1 59.72 92 GLY A N 1
ATOM 715 C CA . GLY A 1 92 ? -22.719 -34.594 -3.033 1 59.72 92 GLY A CA 1
ATOM 716 C C . GLY A 1 92 ? -22.234 -35.969 -2.691 1 59.72 92 GLY A C 1
ATOM 717 O O . GLY A 1 92 ? -21.219 -36.438 -3.221 1 59.72 92 GLY A O 1
ATOM 718 N N . PRO A 1 93 ? -22.672 -36.406 -1.455 1 60.12 93 PRO A N 1
ATOM 719 C CA . PRO A 1 93 ? -22.281 -37.75 -1.045 1 60.12 93 PRO A CA 1
ATOM 720 C C . PRO A 1 93 ? -22.328 -38.75 -2.195 1 60.12 93 PRO A C 1
ATOM 722 O O . PRO A 1 93 ? -21.531 -39.688 -2.238 1 60.12 93 PRO A O 1
ATOM 725 N N . THR A 1 94 ? -23.5 -38.938 -2.715 1 54.75 94 THR A N 1
ATOM 726 C CA . THR A 1 94 ? -23.812 -40.094 -3.545 1 54.75 94 THR A CA 1
ATOM 727 C C . THR A 1 94 ? -23.172 -39.969 -4.918 1 54.75 94 THR A C 1
ATOM 729 O O . THR A 1 94 ? -22.922 -40.969 -5.59 1 54.75 94 THR A O 1
ATOM 732 N N . THR A 1 95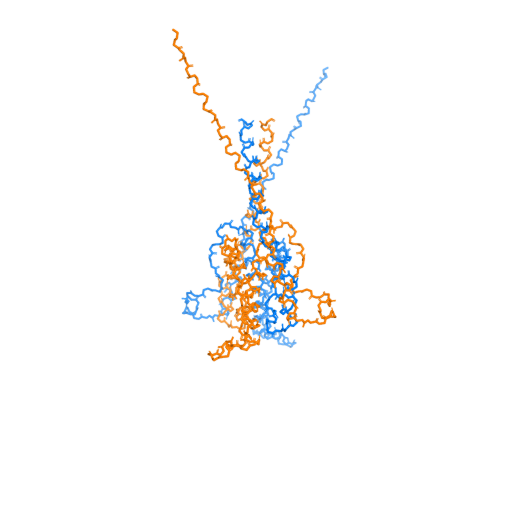 ? -23.094 -38.844 -5.57 1 51.06 95 THR A N 1
ATOM 733 C CA . THR A 1 95 ? -23 -38.75 -7.023 1 51.06 95 THR A CA 1
ATOM 734 C C . THR A 1 95 ? -21.547 -38.688 -7.477 1 51.06 95 THR A C 1
ATOM 736 O O . THR A 1 95 ? -21.25 -38.156 -8.547 1 51.06 95 THR A O 1
ATOM 739 N N . ALA A 1 96 ? -20.594 -38.906 -6.801 1 54.25 96 ALA A N 1
ATOM 740 C CA . ALA A 1 96 ? -19.203 -39 -7.254 1 54.25 96 ALA A CA 1
ATOM 741 C C . ALA A 1 96 ? -19.125 -39.75 -8.586 1 54.25 96 ALA A C 1
ATOM 743 O O . ALA A 1 96 ? -18.047 -39.875 -9.164 1 54.25 96 ALA A O 1
ATOM 744 N N . GLN A 1 97 ? -20.234 -40.375 -8.828 1 54.25 97 GLN A N 1
ATOM 745 C CA . GLN A 1 97 ? -20.188 -41.312 -9.938 1 54.25 97 GLN A CA 1
ATOM 746 C C . GLN A 1 97 ? -20.547 -40.625 -11.258 1 54.25 97 GLN A C 1
ATOM 748 O O . GLN A 1 97 ? -20.328 -41.188 -12.336 1 54.25 97 GLN A O 1
ATOM 753 N N . SER A 1 98 ? -21.156 -39.344 -11.117 1 60.12 98 SER A N 1
ATOM 754 C CA . SER A 1 98 ? -21.594 -38.844 -12.414 1 60.12 98 SER A CA 1
ATOM 755 C C . SER A 1 98 ? -20.516 -38 -13.07 1 60.12 98 SER A C 1
ATOM 757 O O . SER A 1 98 ? -19.594 -37.531 -12.398 1 60.12 98 SER A O 1
ATOM 759 N N . SER A 1 99 ? -20.234 -38 -14.445 1 64.56 99 SER A N 1
ATOM 760 C CA . SER A 1 99 ? -19.297 -37.25 -15.266 1 64.56 99 SER A CA 1
ATOM 761 C C . SER A 1 99 ? -19.188 -35.781 -14.797 1 64.56 99 SER A C 1
ATOM 763 O O . SER A 1 99 ? -18.094 -35.219 -14.789 1 64.56 99 SER A O 1
ATOM 765 N N . GLY A 1 100 ? -20.266 -35.25 -14.297 1 68.62 100 GLY A N 1
ATOM 766 C CA . GLY A 1 100 ? -20.281 -33.875 -13.797 1 68.62 100 GLY A CA 1
ATOM 767 C C . GLY A 1 100 ? -19.516 -33.719 -12.5 1 68.62 100 GLY A C 1
ATOM 768 O O . GLY A 1 100 ? -18.766 -32.75 -12.344 1 68.62 100 GLY A O 1
ATOM 769 N N . ASP A 1 101 ? -19.578 -34.656 -11.711 1 73.38 101 ASP A N 1
ATOM 770 C CA . ASP A 1 101 ? -18.906 -34.625 -10.414 1 73.38 101 ASP A CA 1
ATOM 771 C C . ASP A 1 101 ? -17.391 -34.781 -10.578 1 73.38 101 ASP A C 1
ATOM 773 O O . ASP A 1 101 ? -16.625 -34.094 -9.883 1 73.38 101 ASP A O 1
ATOM 777 N N . LYS A 1 102 ? -17.062 -35.656 -11.555 1 76.12 102 LYS A N 1
ATOM 778 C CA . LYS A 1 102 ? -15.633 -35.812 -11.812 1 76.12 102 LYS A CA 1
ATOM 779 C C . LYS A 1 102 ? -15.016 -34.531 -12.352 1 76.12 102 LYS A C 1
ATOM 781 O O . LYS A 1 102 ? -13.898 -34.156 -11.977 1 76.12 102 LYS A O 1
ATOM 786 N N . GLY A 1 103 ? -15.836 -33.875 -13.219 1 85.69 103 GLY A N 1
ATOM 787 C CA . GLY A 1 103 ? -15.383 -32.625 -13.75 1 85.69 103 GLY A CA 1
ATOM 788 C C . GLY A 1 103 ? -15.211 -31.547 -12.68 1 85.69 103 GLY A C 1
ATOM 789 O O . GLY A 1 103 ? -14.203 -30.844 -12.656 1 85.69 103 GLY A O 1
ATOM 790 N N . THR A 1 104 ? -16.109 -31.562 -11.773 1 90.5 104 THR A N 1
ATOM 791 C CA . THR A 1 104 ? -16.047 -30.594 -10.688 1 90.5 104 THR A CA 1
ATOM 792 C C . THR A 1 104 ? -14.883 -30.906 -9.75 1 90.5 104 THR A C 1
ATOM 794 O O . THR A 1 104 ? -14.203 -30 -9.258 1 90.5 104 THR A O 1
ATOM 797 N N . ALA A 1 105 ? -14.648 -32.156 -9.469 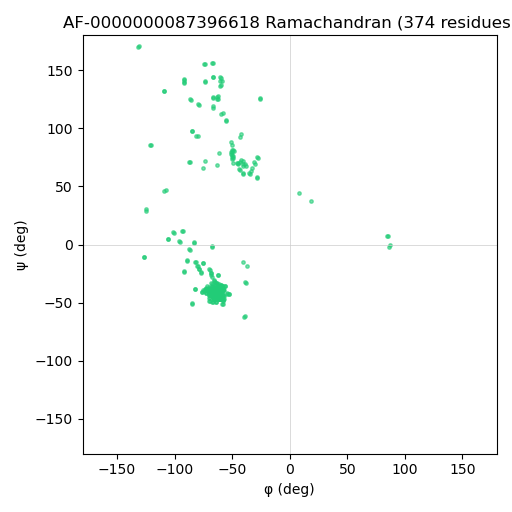1 92.12 105 ALA A N 1
ATOM 798 C CA . ALA A 1 105 ? -13.547 -32.562 -8.609 1 92.12 105 ALA A CA 1
ATOM 799 C C . ALA A 1 105 ? -12.203 -32.188 -9.219 1 92.12 105 ALA A C 1
ATOM 801 O O . ALA A 1 105 ? -11.281 -31.75 -8.516 1 92.12 105 ALA A O 1
ATOM 802 N N . GLU A 1 106 ? -12.094 -32.375 -10.516 1 94.19 106 GLU A N 1
ATOM 803 C CA . GLU A 1 106 ? -10.867 -32.031 -11.211 1 94.19 106 GLU A CA 1
ATOM 804 C C . GLU A 1 106 ? -10.633 -30.516 -11.172 1 94.19 106 GLU A C 1
ATOM 806 O O . GLU A 1 106 ? -9.516 -30.062 -10.93 1 94.19 106 GLU A O 1
ATOM 811 N N . LEU A 1 107 ? -11.688 -29.766 -11.43 1 95.81 107 LEU A N 1
ATOM 812 C CA . LEU A 1 107 ? -11.594 -28.312 -11.359 1 95.81 107 LEU A CA 1
ATOM 813 C C . LEU A 1 107 ? -11.164 -27.859 -9.969 1 95.81 107 LEU A C 1
ATOM 815 O O . LEU A 1 107 ? -10.297 -26.984 -9.828 1 95.81 107 LEU A O 1
ATOM 819 N N . ARG A 1 108 ? -11.734 -28.453 -8.992 1 96.69 108 ARG A N 1
ATOM 820 C CA . ARG A 1 108 ? -11.383 -28.125 -7.609 1 96.69 108 ARG A CA 1
ATOM 821 C C . ARG A 1 108 ? -9.914 -28.438 -7.332 1 96.69 108 ARG A C 1
ATOM 823 O O . ARG A 1 108 ? -9.219 -27.625 -6.703 1 96.69 108 ARG A O 1
ATOM 830 N N . SER A 1 109 ? -9.461 -29.531 -7.809 1 96.62 109 SER A N 1
ATOM 831 C CA . SER A 1 109 ? -8.062 -29.922 -7.621 1 96.62 109 SER A CA 1
ATOM 832 C C . SER A 1 109 ? -7.125 -28.953 -8.328 1 96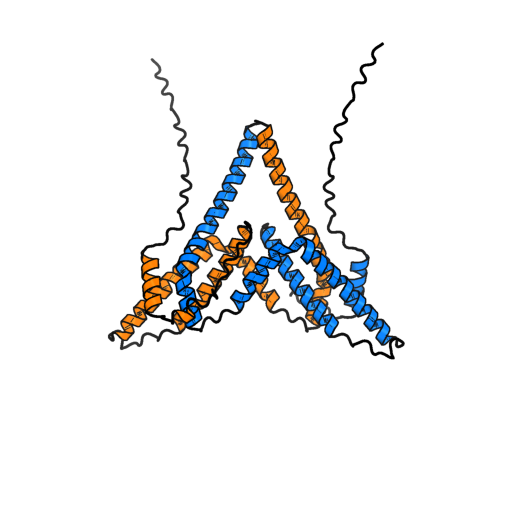.62 109 SER A C 1
ATOM 834 O O . SER A 1 109 ? -6.078 -28.578 -7.781 1 96.62 109 SER A O 1
ATOM 836 N N . GLN A 1 110 ? -7.445 -28.562 -9.484 1 98 110 GLN A N 1
ATOM 837 C CA . GLN A 1 110 ? -6.621 -27.641 -10.266 1 98 110 GLN A CA 1
ATOM 838 C C . GLN A 1 110 ? -6.57 -26.266 -9.625 1 98 110 GLN A C 1
ATOM 840 O O . GLN A 1 110 ? -5.5 -25.656 -9.516 1 98 110 GLN A O 1
ATOM 845 N N . LEU A 1 111 ? -7.688 -25.734 -9.188 1 98.38 111 LEU A N 1
ATOM 846 C CA . LEU A 1 111 ? -7.727 -24.453 -8.492 1 98.38 111 LEU A CA 1
ATOM 847 C C . LEU A 1 111 ? -6.922 -24.516 -7.199 1 98.38 111 LEU A C 1
ATOM 849 O O . LEU A 1 111 ? -6.184 -23.578 -6.879 1 98.38 111 LEU A O 1
ATOM 853 N N . ASN A 1 112 ? -7.027 -25.609 -6.469 1 98.12 112 ASN A N 1
ATOM 854 C CA . ASN A 1 112 ? -6.254 -25.766 -5.242 1 98.12 112 ASN A CA 1
ATOM 855 C C . ASN A 1 112 ? -4.758 -25.844 -5.523 1 98.12 112 ASN A C 1
ATOM 857 O O . ASN A 1 112 ? -3.947 -25.359 -4.73 1 98.12 112 ASN A O 1
ATOM 861 N N . TYR A 1 113 ? -4.434 -26.469 -6.613 1 98.12 113 TYR A N 1
ATOM 862 C CA . TYR A 1 113 ? -3.029 -26.547 -7.008 1 98.12 113 TYR A CA 1
ATOM 863 C C . TYR A 1 113 ? -2.441 -25.156 -7.195 1 98.12 113 TYR A C 1
ATOM 865 O O . TYR A 1 113 ? -1.388 -24.828 -6.637 1 98.12 113 TYR A O 1
ATOM 873 N N . ILE A 1 114 ? -3.057 -24.25 -7.969 1 98.19 114 ILE A N 1
ATOM 874 C CA . ILE A 1 114 ? -2.523 -22.922 -8.234 1 98.19 114 ILE A CA 1
ATOM 875 C C . ILE A 1 114 ? -2.58 -22.078 -6.961 1 98.19 114 ILE A C 1
ATOM 877 O O . ILE A 1 114 ? -1.668 -21.297 -6.684 1 98.19 114 ILE A O 1
ATOM 881 N N . LEU A 1 115 ? -3.631 -22.25 -6.195 1 98.38 115 LEU A N 1
ATOM 882 C CA . LEU A 1 115 ? -3.725 -21.547 -4.918 1 98.38 115 LEU A CA 1
ATOM 883 C C . LEU A 1 115 ? -2.551 -21.906 -4.012 1 98.38 115 LEU A C 1
ATOM 885 O O . LEU A 1 115 ? -1.957 -21.031 -3.381 1 98.38 115 LEU A O 1
ATOM 889 N N . LYS A 1 116 ? -2.236 -23.141 -3.953 1 97.88 116 LYS A N 1
ATOM 890 C CA . LYS A 1 116 ? -1.103 -23.594 -3.154 1 97.88 116 LYS A CA 1
ATOM 891 C C . LYS A 1 116 ? 0.202 -22.969 -3.646 1 97.88 116 LYS A C 1
ATOM 893 O O . LYS A 1 116 ? 1.05 -22.578 -2.844 1 97.88 116 LYS A O 1
ATOM 898 N N . LYS A 1 117 ? 0.365 -22.938 -4.941 1 96.81 117 LYS A N 1
ATOM 899 C CA . LYS A 1 117 ? 1.568 -22.344 -5.52 1 96.81 117 LYS A CA 1
ATOM 900 C C . LYS A 1 117 ? 1.694 -20.875 -5.129 1 96.81 117 LYS A C 1
ATOM 902 O O . LYS A 1 117 ? 2.777 -20.406 -4.762 1 96.81 117 LYS A O 1
ATOM 907 N N . ILE A 1 118 ? 0.625 -20.141 -5.148 1 97 118 ILE A N 1
ATOM 908 C CA . ILE A 1 118 ? 0.586 -18.734 -4.773 1 97 118 ILE A CA 1
ATOM 909 C C . ILE A 1 118 ? 0.888 -18.594 -3.285 1 97 118 ILE A C 1
ATOM 911 O O . ILE A 1 118 ? 1.698 -17.75 -2.889 1 97 118 ILE A O 1
ATOM 915 N N . THR A 1 119 ? 0.267 -19.391 -2.5 1 96.5 119 THR A N 1
ATOM 916 C CA . THR A 1 119 ? 0.419 -19.328 -1.051 1 96.5 119 THR A CA 1
ATOM 917 C C . THR A 1 119 ? 1.861 -19.609 -0.645 1 96.5 119 THR A C 1
ATOM 919 O O . THR A 1 119 ? 2.418 -18.922 0.218 1 96.5 119 THR A O 1
ATOM 922 N N . ASN A 1 120 ? 2.449 -20.562 -1.292 1 96.06 120 ASN A N 1
ATOM 923 C CA . ASN A 1 120 ? 3.846 -20.875 -1.018 1 96.06 120 ASN A CA 1
ATOM 924 C C . ASN A 1 120 ? 4.766 -19.703 -1.359 1 96.06 120 ASN A C 1
ATOM 926 O O . ASN A 1 120 ? 5.684 -19.391 -0.599 1 96.06 120 ASN A O 1
ATOM 930 N N . LEU A 1 121 ? 4.48 -19.125 -2.48 1 95.12 121 LEU A N 1
ATOM 931 C CA . LEU A 1 121 ? 5.277 -17.969 -2.879 1 95.12 121 LEU A CA 1
ATOM 932 C C . LEU A 1 121 ? 5.145 -16.828 -1.86 1 95.12 121 LEU A C 1
ATOM 934 O O . LEU A 1 121 ? 6.145 -16.219 -1.477 1 95.12 121 LEU A O 1
ATOM 938 N N . ARG A 1 122 ? 3.998 -16.578 -1.443 1 96.56 122 ARG A N 1
ATOM 939 C CA . ARG A 1 122 ? 3.732 -15.516 -0.483 1 96.56 122 ARG A CA 1
ATOM 940 C C . ARG A 1 122 ? 4.457 -15.773 0.833 1 96.56 122 ARG A C 1
ATOM 942 O O . ARG A 1 122 ? 5.129 -14.883 1.363 1 96.56 122 ARG A O 1
ATOM 949 N N . ILE A 1 123 ? 4.41 -16.938 1.39 1 95.81 123 ILE A N 1
ATOM 950 C CA . ILE A 1 123 ? 4.98 -17.297 2.682 1 95.81 123 ILE A CA 1
ATOM 951 C C . ILE A 1 123 ? 6.504 -17.25 2.604 1 95.81 123 ILE A C 1
ATOM 953 O O . ILE A 1 123 ? 7.164 -16.797 3.539 1 95.81 123 ILE A O 1
ATOM 957 N N . GLN A 1 124 ? 7.051 -17.609 1.512 1 95.44 124 GLN A N 1
ATOM 958 C CA . GLN A 1 124 ? 8.5 -17.75 1.395 1 95.44 124 GLN A CA 1
ATOM 959 C C . GLN A 1 124 ? 9.164 -16.406 1.137 1 95.44 124 GLN A C 1
ATOM 961 O O . GLN A 1 124 ? 10.227 -16.125 1.685 1 95.44 124 GLN A O 1
ATOM 966 N N . HIS A 1 125 ? 8.453 -15.617 0.309 1 95.62 125 HIS A N 1
ATOM 967 C CA . HIS A 1 125 ? 9.258 -14.516 -0.216 1 95.62 125 HIS A CA 1
ATOM 968 C C . HIS A 1 125 ? 8.57 -13.172 0.031 1 95.62 125 HIS A C 1
ATOM 970 O O . HIS A 1 125 ? 9.195 -12.117 -0.115 1 95.62 125 HIS A O 1
ATOM 976 N N . TYR A 1 126 ? 7.328 -13.141 0.448 1 96.38 126 TYR A N 1
ATOM 977 C CA . TYR A 1 126 ? 6.613 -11.867 0.44 1 96.38 126 TYR A CA 1
ATOM 978 C C . TYR A 1 126 ? 6.055 -11.547 1.822 1 96.38 126 TYR A C 1
ATOM 980 O O . TYR A 1 126 ? 5.023 -10.883 1.943 1 96.38 126 TYR A O 1
ATOM 988 N N . ASN A 1 127 ? 6.723 -12 2.836 1 93.19 127 ASN A N 1
ATOM 989 C CA . ASN A 1 127 ? 6.293 -11.758 4.211 1 93.19 127 ASN A CA 1
ATOM 990 C C . ASN A 1 127 ? 6.379 -10.273 4.57 1 93.19 127 ASN A C 1
ATOM 992 O O . ASN A 1 127 ? 5.434 -9.711 5.121 1 93.19 127 ASN A O 1
ATOM 996 N N . LYS A 1 128 ? 7.5 -9.625 4.223 1 91.44 128 LYS A N 1
ATOM 997 C CA . LYS A 1 128 ? 7.699 -8.227 4.594 1 91.44 128 LYS A CA 1
ATOM 998 C C . LYS A 1 128 ? 6.758 -7.316 3.818 1 91.44 128 LYS A C 1
ATOM 1000 O O . LYS A 1 128 ? 6.059 -6.492 4.41 1 91.44 128 LYS A O 1
ATOM 1005 N N . PRO A 1 129 ? 6.68 -7.488 2.467 1 94.25 129 PRO A N 1
ATOM 1006 C CA . PRO A 1 129 ? 5.676 -6.707 1.739 1 94.25 129 PRO A CA 1
ATOM 1007 C C . PRO A 1 129 ? 4.262 -6.922 2.273 1 94.25 129 PRO A C 1
ATOM 1009 O O . PRO A 1 129 ? 3.469 -5.98 2.326 1 94.25 129 PRO A O 1
ATOM 1012 N N . GLU A 1 130 ? 3.984 -8.109 2.688 1 94.38 130 GLU A N 1
ATOM 1013 C CA . GLU A 1 130 ? 2.656 -8.414 3.209 1 94.38 130 GLU A CA 1
ATOM 1014 C C . GLU A 1 130 ? 2.383 -7.645 4.5 1 94.38 130 GLU A C 1
ATOM 1016 O O . GLU A 1 130 ? 1.262 -7.188 4.734 1 94.38 130 GLU A O 1
ATOM 1021 N N . GLN A 1 131 ? 3.348 -7.574 5.309 1 92.81 131 GLN A N 1
ATOM 1022 C CA . GLN A 1 131 ? 3.201 -6.816 6.547 1 92.81 131 GLN A CA 1
ATOM 1023 C C . GLN A 1 131 ? 2.869 -5.355 6.262 1 92.81 131 GLN A C 1
ATOM 1025 O O . GLN A 1 131 ? 2.016 -4.766 6.93 1 92.81 131 GLN A O 1
ATOM 1030 N N . LEU A 1 132 ? 3.557 -4.801 5.336 1 94.44 132 LEU A N 1
ATOM 1031 C CA . LEU A 1 132 ? 3.281 -3.416 4.961 1 94.44 132 LEU A CA 1
ATOM 1032 C C . LEU A 1 132 ? 1.853 -3.266 4.449 1 94.44 132 LEU A C 1
ATOM 1034 O O . LEU A 1 132 ? 1.147 -2.33 4.836 1 94.44 132 LEU A O 1
ATOM 1038 N N . LEU A 1 133 ? 1.446 -4.133 3.586 1 95.44 133 LEU A N 1
ATOM 1039 C CA . LEU A 1 133 ? 0.092 -4.074 3.047 1 95.44 133 LEU A CA 1
ATOM 1040 C C . LEU A 1 133 ? -0.942 -4.16 4.164 1 95.44 133 LEU A C 1
ATOM 1042 O O . LEU A 1 133 ? -1.974 -3.488 4.113 1 95.44 133 LEU A O 1
ATOM 1046 N N . LYS A 1 134 ? -0.7 -4.98 5.141 1 93.31 134 LYS A N 1
ATOM 1047 C CA . LYS A 1 134 ? -1.592 -5.086 6.289 1 93.31 134 LYS A CA 1
ATOM 1048 C C . LYS A 1 134 ? -1.677 -3.766 7.047 1 93.31 134 LYS A C 1
ATOM 1050 O O . LYS A 1 134 ? -2.754 -3.373 7.504 1 93.31 134 LYS A O 1
ATOM 1055 N N . MET A 1 135 ? -0.551 -3.09 7.152 1 92.75 135 MET A N 1
ATOM 1056 C CA . MET A 1 135 ? -0.508 -1.813 7.863 1 92.75 135 MET A CA 1
ATOM 1057 C C . MET A 1 135 ? -1.284 -0.743 7.102 1 92.75 135 MET A C 1
ATOM 1059 O O . MET A 1 135 ? -1.728 0.244 7.691 1 92.75 135 MET A O 1
ATOM 1063 N N . LEU A 1 136 ? -1.426 -0.922 5.809 1 94.62 136 LEU A N 1
ATOM 1064 C CA . LEU A 1 136 ? -2.127 0.052 4.977 1 94.62 136 LEU A CA 1
ATOM 1065 C C . LEU A 1 136 ? -3.637 -0.099 5.121 1 94.62 136 LEU A C 1
ATOM 1067 O O . LEU A 1 136 ? -4.387 0.849 4.871 1 94.62 136 LEU A O 1
ATOM 1071 N N . GLN A 1 137 ? -4.164 -1.241 5.566 1 92.88 137 GLN A N 1
ATOM 1072 C CA . GLN A 1 137 ? -5.582 -1.569 5.559 1 92.88 137 GLN A CA 1
ATOM 1073 C C . GLN A 1 137 ? -6.363 -0.659 6.504 1 92.88 137 GLN A C 1
ATOM 1075 O O . GLN A 1 137 ? -7.391 -0.095 6.121 1 92.88 137 GLN A O 1
ATOM 1080 N N . PRO A 1 138 ? -5.895 -0.44 7.723 1 92.69 138 PRO A N 1
ATOM 1081 C CA . PRO A 1 138 ? -6.66 0.424 8.625 1 92.69 138 PRO A CA 1
ATOM 1082 C C . PRO A 1 138 ? -6.785 1.854 8.109 1 92.69 138 PRO A C 1
ATOM 1084 O O . PRO A 1 138 ? -7.758 2.545 8.422 1 92.69 138 PRO A O 1
ATOM 1087 N N . LEU A 1 139 ? -5.867 2.309 7.305 1 93.62 139 LEU A N 1
ATOM 1088 C CA . LEU A 1 139 ? -5.891 3.678 6.805 1 93.62 139 LEU A CA 1
ATOM 1089 C C . LEU A 1 139 ? -7.035 3.877 5.816 1 93.62 139 LEU A C 1
ATOM 1091 O O . LEU A 1 139 ? -7.523 4.996 5.641 1 93.62 139 LEU A O 1
ATOM 1095 N N . ARG A 1 140 ? -7.477 2.826 5.277 1 89.94 140 ARG A N 1
ATOM 1096 C CA . ARG A 1 140 ? -8.57 2.881 4.309 1 89.94 140 ARG A CA 1
ATOM 1097 C C . ARG A 1 140 ? -9.922 2.994 5.012 1 89.94 140 ARG A C 1
ATOM 1099 O O . ARG A 1 140 ? -10.914 3.377 4.395 1 89.94 140 ARG A O 1
ATOM 1106 N N . GLU A 1 141 ? -9.961 2.678 6.215 1 90.75 141 GLU A N 1
ATOM 1107 C CA . GLU A 1 141 ? -11.219 2.602 6.949 1 90.75 141 GLU A CA 1
ATOM 1108 C C . GLU A 1 141 ? -11.375 3.783 7.902 1 90.75 141 GLU A C 1
ATOM 1110 O O . GLU A 1 141 ? -12.312 3.828 8.695 1 90.75 141 GLU A O 1
ATOM 1115 N N . VAL A 1 142 ? -10.406 4.664 7.785 1 92.75 142 VAL A N 1
ATOM 1116 C CA . VAL 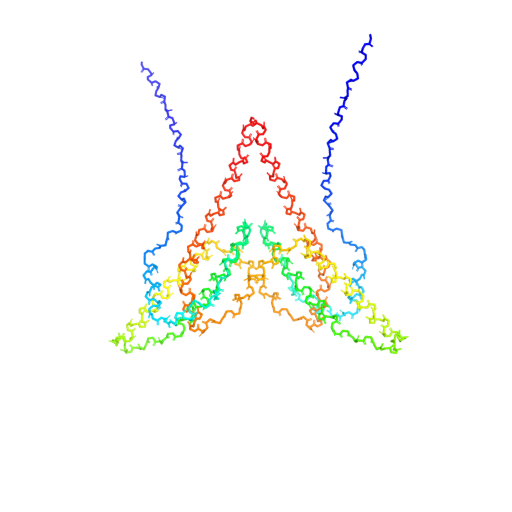A 1 142 ? -10.445 5.82 8.672 1 92.75 142 VAL A CA 1
ATOM 1117 C C . VAL A 1 142 ? -11.695 6.648 8.391 1 92.75 142 VAL A C 1
ATOM 1119 O O . VAL A 1 142 ? -12 6.949 7.234 1 92.75 142 VAL A O 1
ATOM 1122 N N . GLN A 1 143 ? -12.477 6.934 9.438 1 93.75 143 GLN A N 1
ATOM 1123 C CA . GLN A 1 143 ? -13.672 7.766 9.32 1 93.75 143 GLN A CA 1
ATOM 1124 C C . GLN A 1 143 ? -13.32 9.25 9.422 1 93.75 143 GLN A C 1
ATOM 1126 O O . GLN A 1 143 ? -13.305 9.812 10.516 1 93.75 143 GLN A O 1
ATOM 1131 N N . PHE A 1 144 ? -13.195 9.883 8.328 1 93.12 144 PHE A N 1
ATOM 1132 C CA . PHE A 1 144 ? -12.617 11.219 8.266 1 93.12 144 PHE A CA 1
ATOM 1133 C C . PHE A 1 144 ? -13.617 12.258 8.773 1 93.12 144 PHE A C 1
ATOM 1135 O O . PHE A 1 144 ? -13.234 13.391 9.07 1 93.12 144 PHE A O 1
ATOM 1142 N N . ASN A 1 145 ? -14.914 11.938 8.883 1 93.94 145 ASN A N 1
ATOM 1143 C CA . ASN A 1 145 ? -15.93 12.883 9.344 1 93.94 145 ASN A CA 1
ATOM 1144 C C . ASN A 1 145 ? -16.203 12.742 10.836 1 93.94 145 ASN A C 1
ATOM 1146 O O . ASN A 1 145 ? -17.062 13.43 11.383 1 93.94 145 ASN A O 1
ATOM 1150 N N . ASN A 1 146 ? -15.484 11.867 11.477 1 95.69 146 ASN A N 1
ATOM 1151 C CA . ASN A 1 146 ? -15.609 11.641 12.906 1 95.69 146 ASN A CA 1
ATOM 1152 C C . ASN A 1 146 ? -14.742 12.609 13.711 1 95.69 146 ASN A C 1
ATOM 1154 O O . ASN A 1 146 ? -13.523 12.648 13.531 1 95.69 146 ASN A O 1
ATOM 1158 N N . THR A 1 147 ? -15.352 13.305 14.586 1 95.06 147 THR A N 1
ATOM 1159 C CA . THR A 1 147 ? -14.688 14.359 15.336 1 95.06 147 THR A CA 1
ATOM 1160 C C . THR A 1 147 ? -13.57 13.797 16.203 1 95.06 147 THR A C 1
ATOM 1162 O O . THR A 1 147 ? -12.531 14.43 16.391 1 95.06 147 THR A O 1
ATOM 1165 N N . VAL A 1 148 ? -13.812 12.641 16.766 1 96.44 148 VAL A N 1
ATOM 1166 C CA . VAL A 1 148 ? -12.789 12.008 17.594 1 96.44 148 VAL A CA 1
ATOM 1167 C C . VAL A 1 148 ? -11.562 11.688 16.734 1 96.44 148 VAL A C 1
ATOM 1169 O O . VAL A 1 148 ? -10.43 11.945 17.156 1 96.44 148 VAL A O 1
ATOM 1172 N N . ILE A 1 149 ? -11.773 11.172 15.539 1 97 149 ILE A N 1
ATOM 1173 C CA . ILE A 1 149 ? -10.688 10.852 14.617 1 97 149 ILE A CA 1
ATOM 1174 C C . ILE A 1 149 ? -9.969 12.133 14.203 1 97 149 ILE A C 1
ATOM 1176 O O . ILE A 1 149 ? -8.734 12.18 14.172 1 97 149 ILE A O 1
ATOM 1180 N N . GLN A 1 150 ? -10.695 13.148 13.867 1 97.69 150 GLN A N 1
ATOM 1181 C CA . GLN A 1 150 ? -10.109 14.422 13.461 1 97.69 150 GLN A CA 1
ATOM 1182 C C . GLN A 1 150 ? -9.219 14.992 14.562 1 97.69 150 GLN A C 1
ATOM 1184 O O . GLN A 1 150 ? -8.094 15.414 14.297 1 97.69 150 GLN A O 1
ATOM 1189 N N . SER A 1 151 ? -9.695 14.977 15.828 1 97.56 151 SER A N 1
ATOM 1190 C CA . SER A 1 151 ? -8.93 15.5 16.953 1 97.56 151 SER A CA 1
ATOM 1191 C C . SER A 1 151 ? -7.688 14.648 17.219 1 97.56 151 SER A C 1
ATOM 1193 O O . SER A 1 151 ? -6.609 15.18 17.469 1 97.56 151 SER A O 1
ATOM 1195 N N . LYS A 1 152 ? -7.879 13.344 17.141 1 96.69 152 LYS A N 1
ATOM 1196 C CA . LYS A 1 152 ? -6.73 12.461 17.312 1 96.69 152 LYS A CA 1
ATOM 1197 C C . LYS A 1 152 ? -5.684 12.688 16.234 1 96.69 152 LYS A C 1
ATOM 1199 O O . LYS A 1 152 ? -4.484 12.633 16.5 1 96.69 152 LYS A O 1
ATOM 1204 N N . ALA A 1 153 ? -6.133 12.844 15 1 97.44 153 ALA A N 1
ATOM 1205 C CA . ALA A 1 153 ? -5.211 13.133 13.906 1 97.44 153 ALA A CA 1
ATOM 1206 C C . ALA A 1 153 ? -4.41 14.398 14.18 1 97.44 153 ALA A C 1
ATOM 1208 O O . ALA A 1 153 ? -3.197 14.438 13.953 1 97.44 153 ALA A O 1
ATOM 1209 N N . LEU A 1 154 ? -5.07 15.43 14.648 1 97.88 154 LEU A N 1
ATOM 1210 C CA . LEU A 1 154 ? -4.379 16.672 15 1 97.88 154 LEU A CA 1
ATOM 1211 C C . LEU A 1 154 ? -3.363 16.422 16.109 1 97.88 154 LEU A C 1
ATOM 1213 O O . LEU A 1 154 ? -2.252 16.953 16.078 1 97.88 154 LEU A O 1
ATOM 1217 N N . TRP A 1 155 ? -3.742 15.586 17.047 1 96.38 155 TRP A N 1
ATOM 1218 C CA . TRP A 1 155 ? -2.873 15.266 18.172 1 96.38 155 TRP A CA 1
ATOM 1219 C C . TRP A 1 155 ? -1.604 14.562 17.703 1 96.38 155 TRP A C 1
ATOM 1221 O O . TRP A 1 155 ? -0.515 14.82 18.219 1 96.38 155 TRP A O 1
ATOM 1231 N N . GLU A 1 156 ? -1.692 13.719 16.734 1 96.5 156 GLU A N 1
ATOM 1232 C CA . GLU A 1 156 ? -0.561 12.938 16.25 1 96.5 156 GLU A CA 1
ATOM 1233 C C . GLU A 1 156 ? 0.236 13.703 15.195 1 96.5 156 GLU A C 1
ATOM 1235 O O . GLU A 1 156 ? 1.324 13.281 14.797 1 96.5 156 GLU A O 1
ATOM 1240 N N . PHE A 1 157 ? -0.209 14.844 14.797 1 97.5 157 PHE A N 1
ATOM 1241 C CA . PHE A 1 157 ? 0.249 15.508 13.586 1 97.5 157 PHE A CA 1
ATOM 1242 C C . PHE A 1 157 ? 1.726 15.867 13.688 1 97.5 157 PHE A C 1
ATOM 1244 O O . PHE A 1 157 ? 2.504 15.586 12.773 1 97.5 157 PHE A O 1
ATOM 1251 N N . ILE A 1 158 ? 2.137 16.484 14.734 1 96.19 158 ILE A N 1
ATOM 1252 C CA . ILE A 1 158 ? 3.502 16.984 14.852 1 96.19 158 ILE A CA 1
ATOM 1253 C C . ILE A 1 158 ? 4.488 15.828 14.758 1 96.19 158 ILE A C 1
ATOM 1255 O O . ILE A 1 158 ? 5.5 15.922 14.062 1 96.19 158 ILE A O 1
ATOM 1259 N N . LYS A 1 159 ? 4.199 14.758 15.445 1 94.62 159 LYS A N 1
ATOM 1260 C CA . LYS A 1 159 ? 5.051 13.578 15.391 1 94.62 159 LYS A CA 1
ATOM 1261 C C . LYS A 1 159 ? 5.137 13.023 13.969 1 94.62 159 LYS A C 1
ATOM 1263 O O . LYS A 1 159 ? 6.227 12.711 13.484 1 94.62 159 LYS A O 1
ATOM 1268 N N . VAL A 1 160 ? 3.988 12.961 13.32 1 95.56 160 VAL A N 1
ATOM 1269 C CA . VAL A 1 160 ? 3.918 12.414 11.961 1 95.56 160 VAL A CA 1
ATOM 1270 C C . VAL A 1 160 ? 4.684 13.32 11 1 95.56 160 VAL A C 1
ATOM 1272 O O . VAL A 1 160 ? 5.477 12.844 10.188 1 95.56 160 VAL A O 1
ATOM 1275 N N . TYR A 1 161 ? 4.512 14.602 11.109 1 96.31 161 TYR A N 1
ATOM 1276 C CA . TYR A 1 161 ? 5.172 15.547 10.211 1 96.31 161 TYR A CA 1
ATOM 1277 C C . TYR A 1 161 ? 6.684 15.492 10.383 1 96.31 161 TYR A C 1
ATOM 1279 O O . TYR A 1 161 ? 7.426 15.547 9.398 1 96.31 161 TYR A O 1
ATOM 1287 N N . ARG A 1 162 ? 7.074 15.406 11.578 1 94.88 162 ARG A N 1
ATOM 1288 C CA . ARG A 1 162 ? 8.5 15.305 11.859 1 94.88 162 ARG A CA 1
ATOM 1289 C C . ARG A 1 162 ? 9.102 14.055 11.219 1 94.88 162 ARG A C 1
ATOM 1291 O O . ARG A 1 162 ? 10.141 14.125 10.562 1 94.88 162 ARG A O 1
ATOM 1298 N N . GLU A 1 163 ? 8.453 12.992 11.383 1 93.81 163 GLU A N 1
ATOM 1299 C CA . GLU A 1 163 ? 8.93 11.742 10.797 1 93.81 163 GLU A CA 1
ATOM 1300 C C . GLU A 1 163 ? 8.906 11.805 9.273 1 93.81 163 GLU A C 1
ATOM 1302 O O . GLU A 1 163 ? 9.875 11.422 8.617 1 93.81 163 GLU A O 1
ATOM 1307 N N . ALA A 1 164 ? 7.828 12.297 8.75 1 95.38 164 ALA A N 1
ATOM 1308 C CA . ALA A 1 164 ? 7.688 12.406 7.305 1 95.38 164 ALA A CA 1
ATOM 1309 C C . ALA A 1 164 ? 8.781 13.289 6.711 1 95.38 164 ALA A C 1
ATOM 1311 O O . ALA A 1 164 ? 9.281 13.016 5.613 1 95.38 164 ALA A O 1
ATOM 1312 N N . SER A 1 165 ? 9.164 14.289 7.406 1 95.31 165 SER A N 1
ATOM 1313 C CA . SER A 1 165 ? 10.156 15.242 6.926 1 95.31 165 SER A CA 1
ATOM 1314 C C . SER A 1 165 ? 11.562 14.664 7.031 1 95.31 165 SER A C 1
ATOM 1316 O O . SER A 1 165 ? 12.469 15.07 6.293 1 95.31 165 SER A O 1
ATOM 1318 N N . SER A 1 166 ? 11.719 13.727 7.926 1 93.81 166 SER A N 1
ATOM 1319 C CA . SER A 1 166 ? 13.055 13.211 8.18 1 93.81 166 SER A CA 1
ATOM 1320 C C . SER A 1 166 ? 13.359 12 7.305 1 93.81 166 SER A C 1
ATOM 1322 O O . SER A 1 166 ? 14.516 11.727 6.988 1 93.81 166 SER A O 1
ATOM 1324 N N . LEU A 1 167 ? 12.344 11.328 6.844 1 93.12 167 LEU A N 1
ATOM 1325 C CA . LEU A 1 167 ? 12.516 10.047 6.16 1 93.12 167 LEU A CA 1
ATOM 1326 C C . LEU A 1 167 ? 13.289 10.227 4.859 1 93.12 167 LEU A C 1
ATOM 1328 O O . LEU A 1 167 ? 14.227 9.477 4.582 1 93.12 167 LEU A O 1
ATOM 1332 N N . PRO A 1 168 ? 12.938 11.211 4.055 1 93.62 168 PRO A N 1
ATOM 1333 C CA . PRO A 1 168 ? 13.711 11.398 2.822 1 93.62 168 PRO A CA 1
ATOM 1334 C C . PRO A 1 168 ? 15.195 11.633 3.084 1 93.62 168 PRO A C 1
ATOM 1336 O O . PRO A 1 168 ? 16.047 11.148 2.328 1 93.62 168 PRO A O 1
ATOM 1339 N N . ASN A 1 169 ? 15.484 12.352 4.094 1 91.75 169 ASN A N 1
ATOM 1340 C CA . ASN A 1 169 ? 16.875 12.609 4.449 1 91.75 169 ASN A CA 1
ATOM 1341 C C . ASN A 1 169 ? 17.594 11.328 4.875 1 91.75 169 ASN A C 1
ATOM 1343 O O . ASN A 1 169 ? 18.75 11.117 4.527 1 91.75 169 ASN A O 1
ATOM 1347 N N . LYS A 1 170 ? 16.891 10.555 5.684 1 91.56 170 LYS A N 1
ATOM 1348 C CA . LYS A 1 170 ? 17.469 9.273 6.078 1 91.56 170 LYS A CA 1
ATOM 1349 C C . LYS A 1 170 ? 17.781 8.414 4.852 1 91.56 170 LYS A C 1
ATOM 1351 O O . LYS A 1 170 ? 18.828 7.77 4.789 1 91.56 170 LYS A O 1
ATOM 1356 N N . LEU A 1 171 ? 16.938 8.453 3.92 1 90.19 171 LEU A N 1
ATOM 1357 C CA . LEU A 1 171 ? 17.125 7.688 2.688 1 90.19 171 LEU A CA 1
ATOM 1358 C C . LEU A 1 171 ? 18.312 8.211 1.89 1 90.19 171 LEU A C 1
ATOM 1360 O O . LEU A 1 171 ? 19.109 7.434 1.382 1 90.19 171 LEU A O 1
ATOM 1364 N N . GLU A 1 172 ? 18.406 9.453 1.773 1 90.88 172 GLU A N 1
ATOM 1365 C CA . GLU A 1 172 ? 19.516 10.078 1.053 1 90.88 172 GLU A CA 1
ATOM 1366 C C . GLU A 1 172 ? 20.844 9.781 1.732 1 90.88 172 GLU A C 1
ATOM 1368 O O . GLU A 1 172 ? 21.844 9.5 1.062 1 90.88 172 GLU A O 1
ATOM 1373 N N . LYS A 1 173 ? 20.828 9.891 3.039 1 91.69 173 LYS A N 1
ATOM 1374 C CA . LYS A 1 173 ? 22.047 9.594 3.787 1 91.69 173 LYS A CA 1
ATOM 1375 C C . LYS A 1 173 ? 22.5 8.156 3.531 1 91.69 173 LYS A C 1
ATOM 1377 O O . LYS A 1 173 ? 23.703 7.91 3.361 1 91.69 173 LYS A O 1
ATOM 1382 N N . ARG A 1 174 ? 21.641 7.344 3.506 1 88.44 174 ARG A N 1
ATOM 1383 C CA . ARG A 1 174 ? 21.969 5.953 3.217 1 88.44 174 ARG A CA 1
ATOM 1384 C C . ARG A 1 174 ? 22.531 5.805 1.812 1 88.44 174 ARG A C 1
ATOM 1386 O O . ARG A 1 174 ? 23.5 5.07 1.606 1 88.44 174 ARG A O 1
ATOM 1393 N N . ARG A 1 175 ? 22 6.5 0.873 1 86.19 175 ARG A N 1
ATOM 1394 C CA . ARG A 1 175 ? 22.469 6.457 -0.507 1 86.19 175 ARG A CA 1
ATOM 1395 C C . ARG A 1 175 ? 23.875 7.031 -0.623 1 86.19 175 ARG A C 1
ATOM 1397 O O . ARG A 1 175 ? 24.734 6.461 -1.305 1 86.19 175 ARG A O 1
ATOM 1404 N N . ARG A 1 176 ? 24.094 8.078 0.051 1 88.5 176 ARG A N 1
ATOM 1405 C CA . ARG A 1 176 ? 25.406 8.719 0.032 1 88.5 176 ARG A CA 1
ATOM 1406 C C . ARG A 1 176 ? 26.469 7.832 0.685 1 88.5 176 ARG A C 1
ATOM 1408 O O . ARG A 1 176 ? 27.578 7.711 0.176 1 88.5 176 ARG A O 1
ATOM 1415 N N . ARG A 1 177 ? 26.094 7.23 1.757 1 88.25 177 ARG A N 1
ATOM 1416 C CA . ARG A 1 177 ? 27.016 6.332 2.438 1 88.25 177 ARG A CA 1
ATOM 1417 C C . ARG A 1 177 ? 27.406 5.164 1.537 1 88.25 177 ARG A C 1
ATOM 1419 O O . ARG A 1 177 ? 28.578 4.797 1.461 1 88.25 177 ARG A O 1
ATOM 1426 N N . ARG A 1 178 ? 26.5 4.691 0.807 1 82.44 178 ARG A N 1
ATOM 1427 C CA . ARG A 1 178 ? 26.766 3.576 -0.096 1 82.44 178 ARG A CA 1
ATOM 1428 C C . ARG A 1 178 ? 27.672 4.004 -1.243 1 82.44 178 ARG A C 1
ATOM 1430 O O . ARG A 1 178 ? 28.594 3.266 -1.628 1 82.44 178 ARG A O 1
ATOM 1437 N N . ARG A 1 179 ? 27.469 5.156 -1.721 1 84.06 179 ARG A N 1
ATOM 1438 C CA . ARG A 1 179 ? 28.281 5.668 -2.818 1 84.06 179 ARG A CA 1
ATOM 1439 C C . ARG A 1 179 ? 29.719 5.902 -2.369 1 84.06 179 ARG A C 1
ATOM 1441 O O . ARG A 1 179 ? 30.672 5.586 -3.098 1 84.06 179 ARG A O 1
ATOM 1448 N N . ARG A 1 180 ? 29.859 6.395 -1.249 1 85.12 180 ARG A N 1
ATOM 1449 C CA . ARG A 1 180 ? 31.188 6.66 -0.718 1 85.12 180 ARG A CA 1
ATOM 1450 C C . ARG A 1 180 ? 31.953 5.359 -0.49 1 85.12 180 ARG A C 1
ATOM 1452 O O . ARG A 1 180 ? 33.156 5.277 -0.785 1 85.12 180 ARG A O 1
ATOM 1459 N N . GLN A 1 181 ? 31.266 4.43 0.053 1 79.25 181 GLN A N 1
ATOM 1460 C CA . GLN A 1 181 ? 31.891 3.131 0.294 1 79.25 181 GLN A CA 1
ATOM 1461 C C . GLN A 1 181 ? 32.344 2.486 -1.013 1 79.25 181 GLN A C 1
ATOM 1463 O O . GLN A 1 181 ? 33.406 1.882 -1.074 1 79.25 181 GLN A O 1
ATOM 1468 N N . THR A 1 182 ? 31.531 2.719 -2.094 1 76.19 182 THR A N 1
ATOM 1469 C CA . THR A 1 182 ? 31.875 2.156 -3.395 1 76.19 182 THR A CA 1
ATOM 1470 C C . THR A 1 182 ? 33.062 2.9 -4.008 1 76.19 182 THR A C 1
ATOM 1472 O O . THR A 1 182 ? 33.938 2.283 -4.602 1 76.19 182 THR A O 1
ATOM 1475 N N . GLN A 1 183 ? 33.094 4.18 -3.902 1 77.19 183 GLN A N 1
ATOM 1476 C CA . GLN A 1 183 ? 34.188 4.98 -4.449 1 77.19 183 GLN A CA 1
ATOM 1477 C C . GLN A 1 183 ? 35.5 4.691 -3.725 1 77.19 183 GLN A C 1
ATOM 1479 O O . GLN A 1 183 ? 36.562 4.609 -4.352 1 77.19 183 GLN A O 1
ATOM 1484 N N . MET A 1 184 ? 35.594 4.555 -2.475 1 77.06 184 MET A N 1
ATOM 1485 C CA . MET A 1 184 ? 36.781 4.25 -1.698 1 77.06 184 MET A CA 1
ATOM 1486 C C . MET A 1 184 ? 37.344 2.875 -2.064 1 77.06 184 MET A C 1
ATOM 1488 O O . MET A 1 184 ? 38.562 2.674 -2.084 1 77.06 184 MET A O 1
ATOM 1492 N N . SER A 1 185 ? 36.5 2.008 -2.322 1 71.12 185 SER A N 1
ATOM 1493 C CA . SER A 1 185 ? 36.906 0.667 -2.709 1 71.12 185 SER A CA 1
ATOM 1494 C C . SER A 1 185 ? 37.594 0.674 -4.078 1 71.12 185 SER A C 1
ATOM 1496 O O . SER A 1 185 ? 38.531 -0.073 -4.312 1 71.12 185 SER A O 1
ATOM 1498 N N . ILE A 1 186 ? 37.156 1.529 -4.934 1 66.38 186 ILE A N 1
ATOM 1499 C CA . ILE A 1 186 ? 37.781 1.625 -6.254 1 66.38 186 ILE A CA 1
ATOM 1500 C C . ILE A 1 186 ? 39.125 2.33 -6.152 1 66.38 186 ILE A C 1
ATOM 1502 O O . ILE A 1 186 ? 40.094 1.927 -6.801 1 66.38 186 ILE A O 1
ATOM 1506 N N . ARG A 1 187 ? 39.281 3.336 -5.375 1 68 187 ARG A N 1
ATOM 1507 C CA . ARG A 1 187 ? 40.5 4.098 -5.273 1 68 187 ARG A CA 1
ATOM 1508 C C . ARG A 1 187 ? 41.594 3.281 -4.594 1 68 187 ARG A C 1
ATOM 1510 O O . ARG A 1 187 ? 42.781 3.449 -4.887 1 68 187 ARG A O 1
ATOM 1517 N N . GLY A 1 188 ? 41.188 2.654 -3.67 1 58.38 188 GLY A N 1
ATOM 1518 C CA . GLY A 1 188 ? 42.188 1.887 -2.963 1 58.38 188 GLY A CA 1
ATOM 1519 C C . GLY A 1 188 ? 42.75 0.751 -3.789 1 58.38 188 GLY A C 1
ATOM 1520 O O . GLY A 1 188 ? 43.656 0.041 -3.338 1 58.38 188 GLY A O 1
ATOM 1521 N N . HIS A 1 189 ? 42.375 0.464 -5 1 44.75 189 HIS A N 1
ATOM 1522 C CA . HIS A 1 189 ? 43.125 -0.432 -5.859 1 44.75 189 HIS A CA 1
ATOM 1523 C C . HIS A 1 189 ? 43.938 0.349 -6.895 1 44.75 189 HIS A C 1
ATOM 1525 O O . HIS A 1 189 ? 43.469 1.365 -7.41 1 44.75 189 HIS A O 1
ATOM 1531 N N . MET B 1 1 ? 64.312 37.312 -12.297 1 29.62 1 MET B N 1
ATOM 1532 C CA . MET B 1 1 ? 63.531 37.125 -11.062 1 29.62 1 MET B CA 1
ATOM 1533 C C . MET B 1 1 ? 62.062 36.812 -11.375 1 29.62 1 MET B C 1
ATOM 1535 O O . MET B 1 1 ? 61.25 37.719 -11.531 1 29.62 1 MET B O 1
ATOM 1539 N N . VAL B 1 2 ? 61.844 35.875 -12.336 1 40.56 2 VAL B N 1
ATOM 1540 C CA . VAL B 1 2 ? 60.562 35.375 -12.852 1 40.56 2 VAL B CA 1
ATOM 1541 C C . VAL B 1 2 ? 59.781 34.719 -11.727 1 40.56 2 VAL B C 1
ATOM 1543 O O . VAL B 1 2 ? 60.188 33.75 -11.125 1 40.56 2 VAL B O 1
ATOM 1546 N N . THR B 1 3 ? 59.156 35.625 -10.891 1 35.97 3 THR B N 1
ATOM 1547 C CA . THR B 1 3 ? 58.219 35.281 -9.82 1 35.97 3 THR B CA 1
ATOM 1548 C C . THR B 1 3 ? 57.125 34.344 -10.336 1 35.97 3 THR B C 1
ATOM 1550 O O . THR B 1 3 ? 56.406 34.656 -11.281 1 35.97 3 THR B O 1
ATOM 1553 N N . MET B 1 4 ? 57.438 33.062 -10.445 1 36.09 4 MET B N 1
ATOM 1554 C CA . MET B 1 4 ? 56.531 31.969 -10.711 1 36.09 4 MET B CA 1
ATOM 1555 C C . MET B 1 4 ? 55.312 32.031 -9.766 1 36.09 4 MET B C 1
ATOM 1557 O O . MET B 1 4 ? 55.469 31.938 -8.547 1 36.09 4 MET B O 1
ATOM 1561 N N . VAL B 1 5 ? 54.375 32.938 -10.031 1 41.94 5 VAL B N 1
ATOM 1562 C CA . VAL B 1 5 ? 53.094 32.938 -9.312 1 41.94 5 VAL B CA 1
ATOM 1563 C C . VAL B 1 5 ? 52.469 31.547 -9.328 1 41.94 5 VAL B C 1
ATOM 1565 O O . VAL B 1 5 ? 52.188 31 -10.391 1 41.94 5 VAL B O 1
ATOM 1568 N N . THR B 1 6 ? 52.969 30.641 -8.492 1 44.06 6 THR B N 1
ATOM 1569 C CA . THR B 1 6 ? 52.312 29.375 -8.242 1 44.06 6 THR B CA 1
ATOM 1570 C C . THR B 1 6 ? 50.844 29.609 -7.906 1 44.06 6 THR B C 1
ATOM 1572 O O . THR B 1 6 ? 50.5 30.281 -6.93 1 44.06 6 THR B O 1
ATOM 1575 N N . ALA B 1 7 ? 49.969 29.797 -8.914 1 39.06 7 ALA B N 1
ATOM 1576 C CA . ALA B 1 7 ? 48.5 29.828 -8.719 1 39.06 7 ALA B CA 1
ATOM 1577 C C . ALA B 1 7 ? 48.062 28.641 -7.871 1 39.06 7 ALA B C 1
ATOM 1579 O O . ALA B 1 7 ? 48.219 27.484 -8.266 1 39.06 7 ALA B O 1
ATOM 1580 N N . VAL B 1 8 ? 48.219 28.75 -6.527 1 39.12 8 VAL B N 1
ATOM 1581 C CA . VAL B 1 8 ? 47.594 27.797 -5.629 1 39.12 8 VAL B CA 1
ATOM 1582 C C . VAL B 1 8 ? 46.125 27.672 -5.969 1 39.12 8 VAL B C 1
ATOM 1584 O O . VAL B 1 8 ? 45.375 28.656 -5.898 1 39.12 8 VAL B O 1
ATOM 1587 N N . VAL B 1 9 ? 45.688 26.938 -6.988 1 40.22 9 VAL B N 1
ATOM 1588 C CA . VAL B 1 9 ? 44.312 26.578 -7.176 1 40.22 9 VAL B CA 1
ATOM 1589 C C . VAL B 1 9 ? 43.75 26 -5.879 1 40.22 9 VAL B C 1
ATOM 1591 O O . VAL B 1 9 ? 44.188 24.953 -5.422 1 40.22 9 VAL B O 1
ATOM 1594 N N . GLY B 1 10 ? 43.469 26.844 -4.867 1 37.12 10 GLY B N 1
ATOM 1595 C CA . GLY B 1 10 ? 42.719 26.391 -3.713 1 37.12 10 GLY B CA 1
ATOM 1596 C C . GLY B 1 10 ? 41.531 25.516 -4.086 1 37.12 10 GLY B C 1
ATOM 1597 O O . GLY B 1 10 ? 40.688 25.906 -4.902 1 37.12 10 GLY B O 1
ATOM 1598 N N . TRP B 1 11 ? 41.719 24.172 -4.113 1 38.56 11 TRP B N 1
ATOM 1599 C CA . TRP B 1 11 ? 40.625 23.203 -4.156 1 38.56 11 TRP B CA 1
ATOM 1600 C C . TRP B 1 11 ? 39.5 23.578 -3.186 1 38.56 11 TRP B C 1
ATOM 1602 O O . TRP B 1 11 ? 39.719 23.578 -1.969 1 38.56 11 TRP B O 1
ATOM 1612 N N . CYS B 1 12 ? 38.75 24.641 -3.486 1 36.38 12 CYS B N 1
ATOM 1613 C CA . CYS B 1 12 ? 37.5 24.797 -2.744 1 36.38 12 CYS B CA 1
ATOM 1614 C C . CYS B 1 12 ? 36.781 23.469 -2.557 1 36.38 12 CYS B C 1
ATOM 1616 O O . CYS B 1 12 ? 36.281 22.891 -3.52 1 36.38 12 CYS B O 1
ATOM 1618 N N . LEU B 1 13 ? 37.375 22.531 -1.73 1 34.12 13 LEU B N 1
ATOM 1619 C CA . LEU B 1 13 ? 36.531 21.438 -1.216 1 34.12 13 LEU B CA 1
ATOM 1620 C C . LEU B 1 13 ? 35.125 21.922 -0.876 1 34.12 13 LEU B C 1
ATOM 1622 O O . LEU B 1 13 ? 34.969 22.719 0.055 1 34.12 13 LEU B O 1
ATOM 1626 N N . CYS B 1 14 ? 34.344 22.297 -1.848 1 33.56 14 CYS B N 1
ATOM 1627 C CA . CYS B 1 14 ? 32.906 22.359 -1.62 1 33.56 14 CYS B CA 1
ATOM 1628 C C . CYS B 1 14 ? 32.438 21.266 -0.666 1 33.56 14 CYS B C 1
ATOM 1630 O O . CYS B 1 14 ? 32.406 20.094 -1.038 1 33.56 14 CYS B O 1
ATOM 1632 N N . LEU B 1 15 ? 32.938 21.234 0.593 1 34.31 15 LEU B N 1
ATOM 1633 C CA . LEU B 1 15 ? 32.188 20.516 1.617 1 34.31 15 LEU B CA 1
ATOM 1634 C C . LEU B 1 15 ? 30.703 20.812 1.506 1 34.31 15 LEU B C 1
ATOM 1636 O O . LEU B 1 15 ? 30.266 21.922 1.817 1 34.31 15 LEU B O 1
ATOM 1640 N N . ALA B 1 16 ? 30.062 20.469 0.493 1 36.38 16 ALA B N 1
ATOM 1641 C CA . ALA B 1 16 ? 28.609 20.359 0.665 1 36.38 16 ALA B CA 1
ATOM 1642 C C . ALA B 1 16 ? 28.266 19.891 2.074 1 36.38 16 ALA B C 1
ATOM 1644 O O . ALA B 1 16 ? 28.516 18.75 2.436 1 36.38 16 ALA B O 1
ATOM 1645 N N . VAL B 1 17 ? 28.531 20.656 3.104 1 36.31 17 VAL B N 1
ATOM 1646 C CA . VAL B 1 17 ? 27.812 20.438 4.352 1 36.31 17 VAL B CA 1
ATOM 1647 C C . VAL B 1 17 ? 26.438 19.828 4.059 1 36.31 17 VAL B C 1
ATOM 1649 O O . VAL B 1 17 ? 25.594 20.469 3.416 1 36.31 17 VAL B O 1
ATOM 1652 N N . CYS B 1 18 ? 26.359 18.578 3.719 1 39.72 18 CYS B N 1
ATOM 1653 C CA . CYS B 1 18 ? 25.109 17.859 3.906 1 39.72 18 CYS B CA 1
ATOM 1654 C C . CYS B 1 18 ? 24.312 18.438 5.074 1 39.72 18 CYS B C 1
ATOM 1656 O O . CYS B 1 18 ? 24.688 18.25 6.234 1 39.72 18 CYS B O 1
ATOM 1658 N N . HIS B 1 19 ? 23.938 19.75 5.129 1 37.25 19 HIS B N 1
ATOM 1659 C CA . HIS B 1 19 ? 22.906 20.219 6.043 1 37.25 19 HIS B CA 1
ATOM 1660 C C . HIS B 1 19 ? 21.859 19.125 6.285 1 37.25 19 HIS B C 1
ATOM 1662 O O . HIS B 1 19 ? 21.078 18.797 5.395 1 37.25 19 HIS B O 1
ATOM 1668 N N . VAL B 1 20 ? 22.172 18.109 6.969 1 43.56 20 VAL B N 1
ATOM 1669 C CA . VAL B 1 20 ? 21.109 17.359 7.602 1 43.56 20 VAL B CA 1
ATOM 1670 C C . VAL B 1 20 ? 20.062 18.312 8.18 1 43.56 20 VAL B C 1
ATOM 1672 O O . VAL B 1 20 ? 20.328 18.984 9.18 1 43.56 20 VAL B O 1
ATOM 1675 N N . ARG B 1 21 ? 19.359 19.172 7.504 1 45.22 21 ARG B N 1
ATOM 1676 C CA . ARG B 1 21 ? 18.203 19.891 8.047 1 45.22 21 ARG B CA 1
ATOM 1677 C C . ARG B 1 21 ? 17.344 18.969 8.906 1 45.22 21 ARG B C 1
ATOM 1679 O O . ARG B 1 21 ? 16.734 18.031 8.391 1 45.22 21 ARG B O 1
ATOM 1686 N N . GLY B 1 22 ? 17.844 18.594 10.125 1 50.09 22 GLY B N 1
ATOM 1687 C CA . GLY B 1 22 ? 16.891 18 11.039 1 50.09 22 GLY B CA 1
ATOM 1688 C C . GLY B 1 22 ? 15.461 18.438 10.781 1 50.09 22 GLY B C 1
ATOM 1689 O O . GLY B 1 22 ? 15.234 19.5 10.195 1 50.09 22 GLY B O 1
ATOM 1690 N N . SER B 1 23 ? 14.547 17.484 10.594 1 61.84 23 SER B N 1
ATOM 1691 C CA . SER B 1 23 ? 13.141 17.812 10.383 1 61.84 23 SER B CA 1
ATOM 1692 C C . SER B 1 23 ? 12.664 18.875 11.383 1 61.84 23 SER B C 1
ATOM 1694 O O . SER B 1 23 ? 12.289 18.531 12.5 1 61.84 23 SER B O 1
ATOM 1696 N N . TYR B 1 24 ? 13.141 20.125 11.273 1 78.44 24 TYR B N 1
ATOM 1697 C CA . TYR B 1 24 ? 12.742 21.281 12.07 1 78.44 24 TYR B CA 1
ATOM 1698 C C . TYR B 1 24 ? 11.25 21.562 11.922 1 78.44 24 TYR B C 1
ATOM 1700 O O . TYR B 1 24 ? 10.75 21.688 10.797 1 78.44 24 TYR B O 1
ATOM 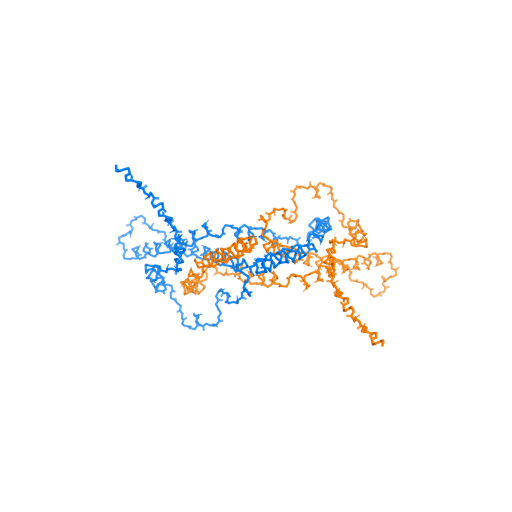1708 N N . ILE B 1 25 ? 10.586 21.328 13.039 1 86.31 25 ILE B N 1
ATOM 1709 C CA . ILE B 1 25 ? 9.188 21.75 13.078 1 86.31 25 ILE B CA 1
ATOM 1710 C C . ILE B 1 25 ? 9.109 23.25 13.328 1 86.31 25 ILE B C 1
ATOM 1712 O O . ILE B 1 25 ? 9.578 23.75 14.359 1 86.31 25 ILE B O 1
ATOM 1716 N N . PRO B 1 26 ? 8.531 23.953 12.43 1 89.94 26 PRO B N 1
ATOM 1717 C CA . PRO B 1 26 ? 8.359 25.375 12.672 1 89.94 26 PRO B CA 1
ATOM 1718 C C . PRO B 1 26 ? 7.535 25.672 13.922 1 89.94 26 PRO B C 1
ATOM 1720 O O . PRO B 1 26 ? 6.582 24.953 14.219 1 89.94 26 PRO B O 1
ATOM 1723 N N . VAL B 1 27 ? 7.895 26.672 14.602 1 92.06 27 VAL B N 1
ATOM 1724 C CA . VAL B 1 27 ? 7.18 27.094 15.805 1 92.06 27 VAL B CA 1
ATOM 1725 C C . VAL B 1 27 ? 5.723 27.406 15.461 1 92.06 27 VAL B C 1
ATOM 1727 O O . VAL B 1 27 ? 4.812 27.078 16.219 1 92.06 27 VAL B O 1
ATOM 1730 N N . GLU B 1 28 ? 5.57 27.984 14.352 1 94.81 28 GLU B N 1
ATOM 1731 C CA . GLU B 1 28 ? 4.227 28.328 13.883 1 94.81 28 GLU B CA 1
ATOM 1732 C C . GLU B 1 28 ? 3.35 27.078 13.773 1 94.81 28 GLU B C 1
ATOM 1734 O O . GLU B 1 28 ? 2.152 27.125 14.062 1 94.81 28 GLU B O 1
ATOM 1739 N N . MET B 1 29 ? 3.893 26.047 13.406 1 96.25 29 MET B N 1
ATOM 1740 C CA . MET B 1 29 ? 3.133 24.812 13.266 1 96.25 29 MET B CA 1
ATOM 1741 C C . MET B 1 29 ? 2.67 24.297 14.625 1 96.25 29 MET B C 1
ATOM 1743 O O . MET B 1 29 ? 1.516 23.891 14.781 1 96.25 29 MET B O 1
ATOM 1747 N N . ASN B 1 30 ? 3.518 24.312 15.586 1 95.62 30 ASN B N 1
ATOM 1748 C CA . ASN B 1 30 ? 3.148 23.922 16.938 1 95.62 30 ASN B CA 1
ATOM 1749 C C . ASN B 1 30 ? 1.999 24.766 17.469 1 95.62 30 ASN B C 1
ATOM 1751 O O . ASN B 1 30 ? 1.054 24.219 18.062 1 95.62 30 ASN B O 1
ATOM 1755 N N . LYS B 1 31 ? 2.166 26.016 17.266 1 97.19 31 LYS B N 1
ATOM 1756 C CA . LYS B 1 31 ? 1.113 26.922 17.719 1 97.19 31 LYS B CA 1
ATOM 1757 C C . LYS B 1 31 ? -0.205 26.641 17.016 1 97.19 31 LYS B C 1
ATOM 1759 O O . LYS B 1 31 ? -1.265 26.625 17.641 1 97.19 31 LYS B O 1
ATOM 1764 N N . THR B 1 32 ? -0.121 26.453 15.734 1 97.81 32 THR B N 1
ATOM 1765 C CA . THR B 1 32 ? -1.302 26.156 14.93 1 97.81 32 THR B CA 1
ATOM 1766 C C . THR B 1 32 ? -1.997 24.906 15.438 1 97.81 32 THR B C 1
ATOM 1768 O O . THR B 1 32 ? -3.211 24.891 15.641 1 97.81 32 THR B O 1
ATOM 1771 N N . ILE B 1 33 ? -1.254 23.828 15.664 1 98.12 33 ILE B N 1
ATOM 1772 C CA . ILE B 1 33 ? -1.822 22.562 16.094 1 98.12 33 ILE B CA 1
ATOM 1773 C C . ILE B 1 33 ? -2.439 22.703 17.484 1 98.12 33 ILE B C 1
ATOM 1775 O O . ILE B 1 33 ? -3.521 22.188 17.75 1 98.12 33 ILE B O 1
ATOM 1779 N N . GLN B 1 34 ? -1.766 23.422 18.359 1 96.88 34 GLN B N 1
ATOM 1780 C CA . GLN B 1 34 ? -2.311 23.656 19.688 1 96.88 34 GLN B CA 1
ATOM 1781 C C . GLN B 1 34 ? -3.646 24.391 19.625 1 96.88 34 GLN B C 1
ATOM 1783 O O . GLN B 1 34 ? -4.594 24.031 20.328 1 96.88 34 GLN B O 1
ATOM 1788 N N . ASN B 1 35 ? -3.693 25.422 18.812 1 97.31 35 ASN B N 1
ATOM 1789 C CA . ASN B 1 35 ? -4.938 26.156 18.641 1 97.31 35 ASN B CA 1
ATOM 1790 C C . ASN B 1 35 ? -6.051 25.266 18.094 1 97.31 35 ASN B C 1
ATOM 1792 O O . ASN B 1 35 ? -7.188 25.328 18.562 1 97.31 35 ASN B O 1
ATOM 1796 N N . LEU B 1 36 ? -5.738 24.5 17.109 1 98.12 36 LEU B N 1
ATOM 1797 C CA . LEU B 1 36 ? -6.727 23.594 16.516 1 98.12 36 LEU B CA 1
ATOM 1798 C C . LEU B 1 36 ? -7.219 22.578 17.547 1 98.12 36 LEU B C 1
ATOM 1800 O O . LEU B 1 36 ? -8.414 22.297 17.609 1 98.12 36 LEU B O 1
ATOM 1804 N N . LEU B 1 37 ? -6.312 22.078 18.344 1 97.31 37 LEU B N 1
ATOM 1805 C CA . LEU B 1 37 ? -6.691 21.125 19.375 1 97.31 37 LEU B CA 1
ATOM 1806 C C . LEU B 1 37 ? -7.586 21.781 20.422 1 97.31 37 LEU B C 1
ATOM 1808 O O . LEU B 1 37 ? -8.422 21.125 21.031 1 97.31 37 LEU B O 1
ATOM 1812 N N . GLY B 1 38 ? -7.402 23.047 20.656 1 96 38 GLY B N 1
ATOM 1813 C CA . GLY B 1 38 ? -8.273 23.812 21.547 1 96 38 GLY B CA 1
ATOM 1814 C C . GLY B 1 38 ? -9.695 23.906 21.031 1 96 38 GLY B C 1
ATOM 1815 O O . GLY B 1 38 ? -10.641 23.984 21.812 1 96 38 GLY B O 1
ATOM 1816 N N . HIS B 1 39 ? -9.82 23.938 19.797 1 94.5 39 HIS B N 1
ATOM 1817 C CA . HIS B 1 39 ? -11.141 24.031 19.172 1 94.5 39 HIS B CA 1
ATOM 1818 C C . HIS B 1 39 ? -11.773 22.656 19.016 1 94.5 39 HIS B C 1
ATOM 1820 O O . HIS B 1 39 ? -12.953 22.469 19.328 1 94.5 39 HIS B O 1
ATOM 1826 N N . TYR B 1 40 ? -11.031 21.75 18.453 1 95.94 40 TYR B N 1
ATOM 1827 C CA . TYR B 1 40 ? -11.5 20.391 18.25 1 95.94 40 TYR B CA 1
ATOM 1828 C C . TYR B 1 40 ? -11.219 19.531 19.469 1 95.94 40 TYR B C 1
ATOM 1830 O O . TYR B 1 40 ? -10.438 18.578 19.391 1 95.94 40 TYR B O 1
ATOM 1838 N N . THR B 1 41 ? -11.914 19.781 20.469 1 94.56 41 THR B N 1
ATOM 1839 C CA . THR B 1 41 ? -11.625 19.156 21.75 1 94.56 41 THR B CA 1
ATOM 1840 C C . THR B 1 41 ? -12.422 17.875 21.922 1 94.56 41 THR B C 1
ATOM 1842 O O . THR B 1 41 ? -13.586 17.797 21.516 1 94.56 41 THR B O 1
ATOM 1845 N N . ILE B 1 42 ? -11.766 16.844 22.484 1 94.5 42 ILE B N 1
ATOM 1846 C CA . ILE B 1 42 ? -12.406 15.594 22.875 1 94.5 42 ILE B CA 1
ATOM 1847 C C . ILE B 1 42 ? -11.992 15.227 24.297 1 94.5 42 ILE B C 1
ATOM 1849 O O . ILE B 1 42 ? -11.117 15.875 24.891 1 94.5 42 ILE B O 1
ATOM 1853 N N . THR B 1 43 ? -12.633 14.234 24.906 1 94.56 43 THR B N 1
ATOM 1854 C CA . THR B 1 43 ? -12.305 13.828 26.266 1 94.56 43 THR B CA 1
ATOM 1855 C C . THR B 1 43 ? -10.977 13.07 26.297 1 94.56 43 THR B C 1
ATOM 1857 O O . THR B 1 43 ? -10.562 12.492 25.297 1 94.56 43 THR B O 1
ATOM 1860 N N . ASN B 1 44 ? -10.281 13.062 27.438 1 93.38 44 ASN B N 1
ATOM 1861 C CA . ASN B 1 44 ? -9.039 12.312 27.609 1 93.38 44 ASN B CA 1
ATOM 1862 C C . ASN B 1 44 ? -9.25 10.82 27.391 1 93.38 44 ASN B C 1
ATOM 1864 O O . ASN B 1 44 ? -8.359 10.125 26.906 1 93.38 44 ASN B O 1
ATOM 1868 N N . LYS B 1 45 ? -10.422 10.398 27.812 1 94.44 45 LYS B N 1
ATOM 1869 C CA . LYS B 1 45 ? -10.734 8.984 27.625 1 94.44 45 LYS B CA 1
ATOM 1870 C C . LYS B 1 45 ? -10.742 8.602 26.156 1 94.44 45 LYS B C 1
ATOM 1872 O O . LYS B 1 45 ? -10.281 7.523 25.781 1 94.44 45 LYS B O 1
ATOM 1877 N N . GLU B 1 46 ? -11.211 9.547 25.344 1 94.12 46 GLU B N 1
ATOM 1878 C CA . GLU B 1 46 ? -11.25 9.32 23.906 1 94.12 46 GLU B CA 1
ATOM 1879 C C . GLU B 1 46 ? -9.867 9.445 23.281 1 94.12 46 GLU B C 1
ATOM 1881 O O . GLU B 1 46 ? -9.492 8.648 22.406 1 94.12 46 GLU B O 1
ATOM 1886 N N . LEU B 1 47 ? -9.125 10.391 23.719 1 93.06 47 LEU B N 1
ATOM 1887 C CA . LEU B 1 47 ? -7.816 10.68 23.141 1 93.06 47 LEU B CA 1
ATOM 1888 C C . LEU B 1 47 ? -6.82 9.57 23.469 1 93.06 47 LEU B C 1
ATOM 1890 O O . LEU B 1 47 ? -6.051 9.148 22.609 1 93.06 47 LEU B O 1
ATOM 1894 N N . PHE B 1 48 ? -6.824 9.094 24.719 1 91.75 48 PHE B N 1
ATOM 1895 C CA . PHE B 1 48 ? -5.859 8.102 25.188 1 91.75 48 PHE B CA 1
ATOM 1896 C C . PHE B 1 48 ? -6.527 6.742 25.359 1 91.75 48 PHE B C 1
ATOM 1898 O O . PHE B 1 48 ? -6.383 6.105 26.406 1 91.75 48 PHE B O 1
ATOM 1905 N N . ASP B 1 49 ? -7.293 6.328 24.391 1 91.25 49 ASP B N 1
ATOM 1906 C CA . ASP B 1 49 ? -8.008 5.055 24.453 1 91.25 49 ASP B CA 1
ATOM 1907 C C . ASP B 1 49 ? -7.105 3.898 24.031 1 91.25 49 ASP B C 1
ATOM 1909 O O . ASP B 1 49 ? -7.551 2.752 23.938 1 91.25 49 ASP B O 1
ATOM 1913 N N . GLY B 1 50 ? -5.832 4.207 23.703 1 88.19 50 GLY B N 1
ATOM 1914 C CA . GLY B 1 50 ? -4.883 3.172 23.328 1 88.19 50 GLY B CA 1
ATOM 1915 C C . GLY B 1 50 ? -4.969 2.781 21.859 1 88.19 50 GLY B C 1
ATOM 1916 O O . GLY B 1 50 ? -4.309 1.836 21.422 1 88.19 50 GLY B O 1
ATOM 1917 N N . LYS B 1 51 ? -5.785 3.539 21.078 1 88.06 51 LYS B N 1
ATOM 1918 C CA . LYS B 1 51 ? -5.969 3.24 19.656 1 88.06 51 LYS B CA 1
ATOM 1919 C C . LYS B 1 51 ? -5.543 4.422 18.797 1 88.06 51 LYS B C 1
ATOM 1921 O O . LYS B 1 51 ? -6.383 5.207 18.344 1 88.06 51 LYS B O 1
ATOM 1926 N N . PRO B 1 52 ? -4.238 4.43 18.516 1 90.25 52 PRO B N 1
ATOM 1927 C CA . PRO B 1 52 ? -3.818 5.5 17.609 1 90.25 52 PRO B CA 1
ATOM 1928 C C . PRO B 1 52 ? -4.367 5.32 16.203 1 90.25 52 PRO B C 1
ATOM 1930 O O . PRO B 1 52 ? -4.742 4.211 15.812 1 90.25 52 PRO B O 1
ATOM 1933 N N . ILE B 1 53 ? -4.461 6.383 15.477 1 92.12 53 ILE B N 1
ATOM 1934 C CA . ILE B 1 53 ? -4.93 6.301 14.094 1 92.12 53 ILE B CA 1
ATOM 1935 C C . ILE B 1 53 ? -3.883 5.605 13.234 1 92.12 53 ILE B C 1
ATOM 1937 O O . ILE B 1 53 ? -4.219 4.758 12.398 1 92.12 53 ILE B O 1
ATOM 1941 N N . PHE B 1 54 ? -2.607 6.016 13.477 1 91.25 54 PHE B N 1
ATOM 1942 C CA . PHE B 1 54 ? -1.525 5.5 12.648 1 91.25 54 PHE B CA 1
ATOM 1943 C C . PHE B 1 54 ? -0.644 4.543 13.438 1 91.25 54 PHE B C 1
ATOM 1945 O O . PHE B 1 54 ? -0.273 4.832 14.578 1 91.25 54 PHE B O 1
ATOM 1952 N N . SER B 1 55 ? -0.371 3.434 12.875 1 84.5 55 SER B N 1
ATOM 1953 C CA . SER B 1 55 ? 0.441 2.41 13.523 1 84.5 55 SER B CA 1
ATOM 1954 C C . SER B 1 55 ? 1.881 2.879 13.703 1 84.5 55 SER B C 1
ATOM 1956 O O . SER B 1 55 ? 2.424 3.574 12.844 1 84.5 55 SER B O 1
ATOM 1958 N N . LYS B 1 56 ? 2.465 2.469 14.82 1 74.94 56 LYS B N 1
ATOM 1959 C CA . LYS B 1 56 ? 3.854 2.781 15.148 1 74.94 56 LYS B CA 1
ATOM 1960 C C . LYS B 1 56 ? 4.77 1.601 14.844 1 74.94 56 LYS B C 1
ATOM 1962 O O . LYS B 1 56 ? 5.977 1.665 15.086 1 74.94 56 LYS B O 1
ATOM 1967 N N . GLU B 1 57 ? 4.277 0.664 14.211 1 70.44 57 GLU B N 1
ATOM 1968 C CA . GLU B 1 57 ? 5.098 -0.528 14.016 1 70.44 57 GLU B CA 1
ATOM 1969 C C . GLU B 1 57 ? 6.293 -0.232 13.117 1 70.44 57 GLU B C 1
ATOM 1971 O O . GLU B 1 57 ? 6.141 0.367 12.047 1 70.44 57 GLU B O 1
ATOM 1976 N N . PRO B 1 58 ? 7.445 -0.599 13.711 1 64.25 58 PRO B N 1
ATOM 1977 C CA . PRO B 1 58 ? 8.648 -0.349 12.914 1 64.25 58 PRO B CA 1
ATOM 1978 C C . PRO B 1 58 ? 8.719 -1.22 11.664 1 64.25 58 PRO B C 1
ATOM 1980 O O . PRO B 1 58 ? 8.344 -2.395 11.703 1 64.25 58 PRO B O 1
ATOM 1983 N N . LEU B 1 59 ? 8.719 -0.619 10.469 1 76.81 59 LEU B N 1
ATOM 1984 C CA . LEU B 1 59 ? 9.008 -1.351 9.242 1 76.81 59 LEU B CA 1
ATOM 1985 C C . LEU B 1 59 ? 10.492 -1.677 9.148 1 76.81 59 LEU B C 1
ATOM 1987 O O . LEU B 1 59 ? 11.312 -0.795 8.867 1 76.81 59 LEU B O 1
ATOM 1991 N N . SER B 1 60 ? 11.062 -2.598 9.93 1 68.19 60 SER B N 1
ATOM 1992 C CA . SER B 1 60 ? 12.344 -3.273 10.125 1 68.19 60 SER B CA 1
ATOM 1993 C C . SER B 1 60 ? 13.43 -2.654 9.258 1 68.19 60 SER B C 1
ATOM 1995 O O . SER B 1 60 ? 14.203 -3.371 8.617 1 68.19 60 SER B O 1
ATOM 1997 N N . GLY B 1 61 ? 13.516 -1.413 9.188 1 75.25 61 GLY B N 1
ATOM 1998 C CA . GLY B 1 61 ? 14.68 -0.842 8.523 1 75.25 61 GLY B CA 1
ATOM 1999 C C . GLY B 1 61 ? 14.508 -0.71 7.023 1 75.25 61 GLY B C 1
ATOM 2000 O O . GLY B 1 61 ? 15.469 -0.418 6.309 1 75.25 61 GLY B O 1
ATOM 2001 N N . ASN B 1 62 ? 13.508 -1.1 6.598 1 86.19 62 ASN B N 1
ATOM 2002 C CA . ASN B 1 62 ? 13.219 -0.88 5.184 1 86.19 62 ASN B CA 1
ATOM 2003 C C . ASN B 1 62 ? 12.68 0.526 4.934 1 86.19 62 ASN B C 1
ATOM 2005 O O . ASN B 1 62 ? 11.469 0.751 4.988 1 86.19 62 ASN B O 1
ATOM 2009 N N . LEU B 1 63 ? 13.586 1.415 4.613 1 89.75 63 LEU B N 1
ATOM 2010 C CA . LEU B 1 63 ? 13.266 2.832 4.48 1 89.75 63 LEU B CA 1
ATOM 2011 C C . LEU B 1 63 ? 12.266 3.061 3.348 1 89.75 63 LEU B C 1
ATOM 2013 O O . LEU B 1 63 ? 11.414 3.947 3.438 1 89.75 63 LEU B O 1
ATOM 2017 N N . GLN B 1 64 ? 12.422 2.232 2.355 1 89.69 64 GLN B N 1
ATOM 2018 C CA . GLN B 1 64 ? 11.492 2.379 1.24 1 89.69 64 GLN B CA 1
ATOM 2019 C C . GLN B 1 64 ? 10.07 2.021 1.662 1 89.69 64 GLN B C 1
ATOM 2021 O O . GLN B 1 64 ? 9.117 2.713 1.299 1 89.69 64 GLN B O 1
ATOM 2026 N N . ALA B 1 65 ? 9.969 0.968 2.412 1 91.56 65 ALA B N 1
ATOM 2027 C CA . ALA B 1 65 ? 8.672 0.579 2.947 1 91.56 65 ALA B CA 1
ATOM 2028 C C . ALA B 1 65 ? 8.125 1.648 3.889 1 91.56 65 ALA B C 1
ATOM 2030 O O . ALA B 1 65 ? 6.922 1.933 3.883 1 91.56 65 ALA B O 1
ATOM 2031 N N . GLU B 1 66 ? 8.977 2.188 4.617 1 93.25 66 GLU B N 1
ATOM 2032 C CA . GLU B 1 66 ? 8.578 3.266 5.516 1 93.25 66 GLU B CA 1
ATOM 2033 C C . GLU B 1 66 ? 8.047 4.465 4.734 1 93.25 66 GLU B C 1
ATOM 2035 O O . GLU B 1 66 ? 7.066 5.098 5.141 1 93.25 66 GLU B O 1
ATOM 2040 N N . MET B 1 67 ? 8.672 4.754 3.645 1 94.44 67 MET B N 1
ATOM 2041 C CA . MET B 1 67 ? 8.258 5.879 2.805 1 94.44 67 MET B CA 1
ATOM 2042 C C . MET B 1 67 ? 6.879 5.637 2.209 1 94.44 67 MET B C 1
ATOM 2044 O O . MET B 1 67 ? 6.07 6.562 2.113 1 94.44 67 MET B O 1
ATOM 2048 N N . ILE B 1 68 ? 6.66 4.43 1.865 1 95.25 68 ILE B N 1
ATOM 2049 C CA . ILE B 1 68 ? 5.367 4.074 1.296 1 95.25 68 ILE B CA 1
ATOM 2050 C C . ILE B 1 68 ? 4.281 4.211 2.361 1 95.25 68 ILE B C 1
ATOM 2052 O O . ILE B 1 68 ? 3.236 4.82 2.119 1 95.25 68 ILE B O 1
ATOM 2056 N N . TYR B 1 69 ? 4.508 3.645 3.498 1 95.81 69 TYR B N 1
ATOM 2057 C CA . TYR B 1 69 ? 3.545 3.756 4.59 1 95.81 69 TYR B CA 1
ATOM 2058 C C . TYR B 1 69 ? 3.303 5.215 4.957 1 95.81 69 TYR B C 1
ATOM 2060 O O . TYR B 1 69 ? 2.158 5.629 5.156 1 95.81 69 TYR B O 1
ATOM 2068 N N . MET B 1 70 ? 4.371 5.949 5.062 1 96 70 MET B N 1
ATOM 2069 C CA . MET B 1 70 ? 4.258 7.367 5.391 1 96 70 MET B CA 1
ATOM 2070 C C . MET B 1 70 ? 3.455 8.109 4.328 1 96 70 MET B C 1
ATOM 2072 O O . MET B 1 70 ? 2.654 8.992 4.648 1 96 70 MET B O 1
ATOM 2076 N N . SER B 1 71 ? 3.711 7.809 3.07 1 96.75 71 SER B N 1
ATOM 2077 C CA . SER B 1 71 ? 2.924 8.406 1.998 1 96.75 71 SER B CA 1
ATOM 2078 C C . SER B 1 71 ? 1.434 8.164 2.201 1 96.75 71 SER B C 1
ATOM 2080 O O . SER B 1 71 ? 0.615 9.062 1.99 1 96.75 71 SER B O 1
ATOM 2082 N N . ALA B 1 72 ? 1.122 6.957 2.604 1 96.69 72 ALA B N 1
ATOM 2083 C CA . ALA B 1 72 ? -0.272 6.617 2.875 1 96.69 72 ALA B CA 1
ATOM 2084 C C . ALA B 1 72 ? -0.818 7.434 4.043 1 96.69 72 ALA B C 1
ATOM 2086 O O . ALA B 1 72 ? -1.963 7.895 4.004 1 96.69 72 ALA B O 1
ATOM 2087 N N . ILE B 1 73 ? -0.031 7.598 5.055 1 97.19 73 ILE B N 1
ATOM 2088 C CA . ILE B 1 73 ? -0.417 8.406 6.203 1 97.19 73 ILE B CA 1
ATOM 2089 C C . ILE B 1 73 ? -0.68 9.844 5.758 1 97.19 73 ILE B C 1
ATOM 2091 O O . ILE B 1 73 ? -1.689 10.445 6.137 1 97.19 73 ILE B O 1
ATOM 2095 N N . LEU B 1 74 ? 0.207 10.391 4.938 1 97.62 74 LEU B N 1
ATOM 2096 C CA . LEU B 1 74 ? 0.072 11.766 4.473 1 97.62 74 LEU B CA 1
ATOM 2097 C C . LEU B 1 74 ? -1.182 11.93 3.621 1 97.62 74 LEU B C 1
ATOM 2099 O O . LEU B 1 74 ? -1.865 12.953 3.709 1 97.62 74 LEU B O 1
ATOM 2103 N N . GLN B 1 75 ? -1.475 10.961 2.824 1 97.12 75 GLN B N 1
ATOM 2104 C CA . GLN B 1 75 ? -2.717 10.984 2.059 1 97.12 75 GLN B CA 1
ATOM 2105 C C . GLN B 1 75 ? -3.932 10.992 2.982 1 97.12 75 GLN B C 1
ATOM 2107 O O . GLN B 1 75 ? -4.918 11.68 2.709 1 97.12 75 GLN B O 1
ATOM 2112 N N . THR B 1 76 ? -3.857 10.219 4.027 1 96.94 76 THR B N 1
ATOM 2113 C CA . THR B 1 76 ? -4.938 10.188 5.004 1 96.94 76 THR B CA 1
ATOM 2114 C C . THR B 1 76 ? -5.133 11.555 5.648 1 96.94 76 THR B C 1
ATOM 2116 O O . THR B 1 76 ? -6.266 12.016 5.809 1 96.94 76 THR B O 1
ATOM 2119 N N . TYR B 1 77 ? -4.035 12.195 5.969 1 97.81 77 TYR B N 1
ATOM 2120 C CA . TYR B 1 77 ? -4.117 13.539 6.527 1 97.81 77 TYR B CA 1
ATOM 2121 C C . TYR B 1 77 ? -4.777 14.5 5.543 1 97.81 77 TYR B C 1
ATOM 2123 O O . TYR B 1 77 ? -5.57 15.352 5.938 1 97.81 77 TYR B O 1
ATOM 2131 N N . ASP B 1 78 ? -4.375 14.398 4.297 1 97.38 78 ASP B N 1
ATOM 2132 C CA . ASP B 1 78 ? -4.992 15.219 3.266 1 97.38 78 ASP B CA 1
ATOM 2133 C C . ASP B 1 78 ? -6.512 15.078 3.287 1 97.38 78 ASP B C 1
ATOM 2135 O O . ASP B 1 78 ? -7.234 16.078 3.287 1 97.38 78 ASP B O 1
ATOM 2139 N N . LYS B 1 79 ? -6.996 13.914 3.434 1 97 79 LYS B N 1
ATOM 2140 C CA . LYS B 1 79 ? -8.43 13.641 3.455 1 97 79 LYS B CA 1
ATOM 2141 C C . LYS B 1 79 ? -9.078 14.188 4.723 1 97 79 LYS B C 1
ATOM 2143 O O . LYS B 1 79 ? -10.133 14.82 4.66 1 97 79 LYS B O 1
ATOM 2148 N N . ILE B 1 80 ? -8.477 13.953 5.836 1 97.88 80 ILE B N 1
ATOM 2149 C CA . ILE B 1 80 ? -9.016 14.398 7.117 1 97.88 80 ILE B CA 1
ATOM 2150 C C . ILE B 1 80 ? -9.117 15.922 7.125 1 97.88 80 ILE B C 1
ATOM 2152 O O . ILE B 1 80 ? -10.172 16.469 7.461 1 97.88 80 ILE B O 1
ATOM 2156 N N . LEU B 1 81 ? -8.086 16.594 6.715 1 98.25 81 LEU B N 1
ATOM 2157 C CA . LEU B 1 81 ? -8.039 18.047 6.75 1 98.25 81 LEU B CA 1
ATOM 2158 C C . LEU B 1 81 ? -9.039 18.656 5.762 1 98.25 81 LEU B C 1
ATOM 2160 O O . LEU B 1 81 ? -9.695 19.641 6.062 1 98.25 81 LEU B O 1
ATOM 2164 N N . ASN B 1 82 ? -9.141 18.047 4.633 1 97.69 82 ASN B N 1
ATOM 2165 C CA . ASN B 1 82 ? -10.125 18.531 3.67 1 97.69 82 ASN B CA 1
ATOM 2166 C C . ASN B 1 82 ? -11.547 18.359 4.199 1 97.69 82 ASN B C 1
ATOM 2168 O O . ASN B 1 82 ? -12.398 19.219 3.984 1 97.69 82 ASN B O 1
ATOM 2172 N N . GLN B 1 83 ? -11.773 17.266 4.852 1 97.94 83 GLN B N 1
ATOM 2173 C CA . GLN B 1 83 ? -13.086 17.047 5.449 1 97.94 83 GLN B CA 1
ATOM 2174 C C . GLN B 1 83 ? -13.375 18.078 6.523 1 97.94 83 GLN B C 1
ATOM 2176 O O . GLN B 1 83 ? -14.484 18.609 6.594 1 97.94 83 GLN B O 1
ATOM 2181 N N . MET B 1 84 ? -12.406 18.359 7.359 1 97.69 84 MET B N 1
ATOM 2182 C CA . MET B 1 84 ? -12.555 19.375 8.398 1 97.69 84 MET B CA 1
ATOM 2183 C C . MET B 1 84 ? -12.867 20.734 7.785 1 97.69 84 MET B C 1
ATOM 2185 O O . MET B 1 84 ? -13.703 21.469 8.305 1 97.69 84 MET B O 1
ATOM 2189 N N . LEU B 1 85 ? -12.219 21.047 6.688 1 97.19 85 LEU B N 1
ATOM 2190 C CA . LEU B 1 85 ? -12.438 22.312 5.992 1 97.19 85 LEU B CA 1
ATOM 2191 C C . LEU B 1 85 ? -13.859 22.391 5.438 1 97.19 85 LEU B C 1
ATOM 2193 O O . LEU B 1 85 ? -14.508 23.438 5.531 1 97.19 85 LEU B O 1
ATOM 2197 N N . LYS B 1 86 ? -14.328 21.328 4.938 1 96.31 86 LYS B N 1
ATOM 2198 C CA . LYS B 1 86 ? -15.672 21.266 4.367 1 96.31 86 LYS B CA 1
ATOM 2199 C C . LYS B 1 86 ? -16.734 21.438 5.449 1 96.31 86 LYS B C 1
ATOM 2201 O O . LYS B 1 86 ? -17.844 21.906 5.176 1 96.31 86 LYS B O 1
ATOM 2206 N N . GLU B 1 87 ? -16.438 21.062 6.641 1 95.75 87 GLU B N 1
ATOM 2207 C CA . GLU B 1 87 ? -17.391 21.094 7.75 1 95.75 87 GLU B CA 1
ATOM 2208 C C . GLU B 1 87 ? -17.484 22.484 8.352 1 95.75 87 GLU B C 1
ATOM 2210 O O . GLU B 1 87 ? -18.406 22.766 9.133 1 95.75 87 GLU B O 1
ATOM 2215 N N . LEU B 1 88 ? -16.531 23.328 8.031 1 94 88 LEU B N 1
ATOM 2216 C CA . LEU B 1 88 ? -16.609 24.703 8.508 1 94 88 LEU B CA 1
ATOM 2217 C C . LEU B 1 88 ? -17.672 25.5 7.754 1 94 88 LEU B C 1
ATOM 2219 O O . LEU B 1 88 ? -17.859 25.297 6.551 1 94 88 LEU B O 1
ATOM 2223 N N . PRO B 1 89 ? -18.469 26.391 8.523 1 88 89 PRO B N 1
ATOM 2224 C CA . PRO B 1 89 ? -19.5 27.203 7.875 1 88 89 PRO B CA 1
ATOM 2225 C C . PRO B 1 89 ? -18.922 28.125 6.801 1 88 89 PRO B C 1
ATOM 2227 O O . PRO B 1 89 ? -17.781 28.578 6.914 1 88 89 PRO B O 1
ATOM 2230 N N . THR B 1 90 ? -19.562 28.234 5.664 1 78.38 90 THR B N 1
ATOM 2231 C CA . THR B 1 90 ? -19.172 29.141 4.598 1 78.38 90 THR B CA 1
ATOM 2232 C C . THR B 1 90 ? -19.281 30.594 5.059 1 78.38 90 THR B C 1
ATOM 2234 O O . THR B 1 90 ? -20.25 30.969 5.723 1 78.38 90 THR B O 1
ATOM 2237 N N . PRO B 1 91 ? -18.125 31.328 4.914 1 68.38 91 PRO B N 1
ATOM 2238 C CA . PRO B 1 91 ? -18.234 32.719 5.359 1 68.38 91 PRO B CA 1
ATOM 2239 C C . PRO B 1 91 ? -19.375 33.469 4.688 1 68.38 91 PRO B C 1
ATOM 2241 O O . PRO B 1 91 ? -19.609 33.312 3.49 1 68.38 91 PRO B O 1
ATOM 2244 N N . GLY B 1 92 ? -20.469 33.781 5.348 1 59.47 92 GLY B N 1
ATOM 2245 C CA . GLY B 1 92 ? -21.531 34.594 4.793 1 59.47 92 GLY B CA 1
ATOM 2246 C C . GLY B 1 92 ? -21.062 35.969 4.406 1 59.47 92 GLY B C 1
ATOM 2247 O O . GLY B 1 92 ? -19.984 36.406 4.816 1 59.47 92 GLY B O 1
ATOM 2248 N N . PRO B 1 93 ? -21.609 36.438 3.223 1 59.84 93 PRO B N 1
ATOM 2249 C CA . PRO B 1 93 ? -21.25 37.781 2.773 1 59.84 93 PRO B CA 1
ATOM 2250 C C . PRO B 1 93 ? -21.156 38.781 3.922 1 59.84 93 PRO B C 1
ATOM 2252 O O . PRO B 1 93 ? -20.344 39.719 3.879 1 59.84 93 PRO B O 1
ATOM 2255 N N . THR B 1 94 ? -22.297 38.938 4.562 1 54.34 94 THR B N 1
ATOM 2256 C CA . THR B 1 94 ? -22.5 40.094 5.43 1 54.34 94 THR B CA 1
ATOM 2257 C C . THR B 1 94 ? -21.703 39.969 6.723 1 54.34 94 THR B C 1
ATOM 2259 O O . THR B 1 94 ? -21.359 40.938 7.371 1 54.34 94 THR B O 1
ATOM 2262 N N . THR B 1 95 ? -21.562 38.812 7.332 1 51.06 95 THR B N 1
ATOM 2263 C CA . THR B 1 95 ? -21.312 38.688 8.758 1 51.06 95 THR B CA 1
ATOM 2264 C C . THR B 1 95 ? -19.812 38.594 9.031 1 51.06 95 THR B C 1
ATOM 2266 O O . THR B 1 95 ? -19.297 37.531 9.375 1 51.06 95 THR B O 1
ATOM 2269 N N . ALA B 1 96 ? -18.984 38.812 8.211 1 54.09 96 ALA B N 1
ATOM 2270 C CA . ALA B 1 96 ? -17.547 38.906 8.492 1 54.09 96 ALA B CA 1
ATOM 2271 C C . ALA B 1 96 ? -17.297 39.594 9.836 1 54.09 96 ALA B C 1
ATOM 2273 O O . ALA B 1 96 ? -16.156 39.625 10.305 1 54.09 96 ALA B O 1
ATOM 2274 N N . GLN B 1 97 ? -18.312 40.281 10.258 1 54.41 97 GLN B N 1
ATOM 2275 C CA . GLN B 1 97 ? -18.094 41.219 11.359 1 54.41 97 GLN B CA 1
ATOM 2276 C C . GLN B 1 97 ? -18.312 40.531 12.703 1 54.41 97 GLN B C 1
ATOM 2278 O O . GLN B 1 97 ? -17.953 41.094 13.75 1 54.41 97 GLN B O 1
ATOM 2283 N N . SER B 1 98 ? -18.953 39.281 12.625 1 60.53 98 SER B N 1
ATOM 2284 C CA . SER B 1 98 ? -19.266 38.781 13.953 1 60.53 98 SER B CA 1
ATOM 2285 C C . SER B 1 98 ? -18.125 37.906 14.492 1 60.53 98 SER B C 1
ATOM 2287 O O . SER B 1 98 ? -17.297 37.406 13.727 1 60.53 98 SER B O 1
ATOM 2289 N N . SER B 1 99 ? -17.703 37.906 15.828 1 65.19 99 SER B N 1
ATOM 2290 C CA . SER B 1 99 ? -16.703 37.125 16.531 1 65.19 99 SER B CA 1
ATOM 2291 C C . SER B 1 99 ? -16.672 35.688 16.062 1 65.19 99 SER B C 1
ATOM 2293 O O . SER B 1 99 ? -15.609 35.062 15.93 1 65.19 99 SER B O 1
ATOM 2295 N N . GLY B 1 100 ? -17.812 35.156 15.68 1 68.81 100 GLY B N 1
ATOM 2296 C CA . GLY B 1 100 ? -17.922 33.812 15.188 1 68.81 100 GLY B CA 1
ATOM 2297 C C . GLY B 1 100 ? -17.297 33.625 13.812 1 68.81 100 GLY B C 1
ATOM 2298 O O . GLY B 1 100 ? -16.594 32.625 13.578 1 68.81 100 GLY B O 1
ATOM 2299 N N . ASP B 1 101 ? -17.422 34.562 13.039 1 73.5 101 ASP B N 1
ATOM 2300 C CA . ASP B 1 101 ? -16.891 34.531 11.688 1 73.5 101 ASP B CA 1
ATOM 2301 C C . ASP B 1 101 ? -15.367 34.625 11.688 1 73.5 101 ASP B C 1
ATOM 2303 O O . ASP B 1 101 ? -14.695 33.938 10.914 1 73.5 101 ASP B O 1
ATOM 2307 N N . LYS B 1 102 ? -14.906 35.5 12.617 1 76.25 102 LYS B N 1
ATOM 2308 C CA . LYS B 1 102 ? -13.453 35.625 12.727 1 76.25 102 LYS B CA 1
ATOM 2309 C C . LYS B 1 102 ? -12.82 34.312 13.195 1 76.25 102 LYS B C 1
ATOM 2311 O O . LYS B 1 102 ? -11.758 33.938 12.711 1 76.25 102 LYS B O 1
ATOM 2316 N N . GLY B 1 103 ? -13.562 33.688 14.141 1 85.75 103 GLY B N 1
ATOM 2317 C CA . GLY B 1 103 ? -13.094 32.406 14.625 1 85.75 103 GLY B CA 1
ATOM 2318 C C . GLY B 1 103 ? -13.062 31.344 13.539 1 85.75 103 GLY B C 1
ATOM 2319 O O . GLY B 1 103 ? -12.078 30.609 13.414 1 85.75 103 GLY B O 1
ATOM 2320 N N . THR B 1 104 ? -14.047 31.391 12.734 1 90.56 104 THR B N 1
ATOM 2321 C CA . THR B 1 104 ? -14.125 30.422 11.648 1 90.56 104 THR B CA 1
ATOM 2322 C C . THR B 1 104 ? -13.055 30.703 10.594 1 90.56 104 THR B C 1
ATOM 2324 O O . THR B 1 104 ? -12.453 29.781 10.039 1 90.56 104 THR B O 1
ATOM 2327 N N . ALA B 1 105 ? -12.82 31.953 10.289 1 92.25 105 ALA B N 1
ATOM 2328 C CA . ALA B 1 105 ? -11.805 32.344 9.32 1 92.25 105 ALA B CA 1
ATOM 2329 C C . ALA B 1 105 ? -10.414 31.906 9.789 1 92.25 105 ALA B C 1
ATOM 2331 O O . ALA B 1 105 ? -9.586 31.469 8.992 1 92.25 105 ALA B O 1
ATOM 2332 N N . GLU B 1 106 ? -10.172 32.125 11.055 1 94.25 106 GLU B N 1
ATOM 2333 C CA . GLU B 1 106 ? -8.891 31.734 11.625 1 94.25 106 GLU B CA 1
ATOM 2334 C C . GLU B 1 106 ? -8.703 30.219 11.555 1 94.25 106 GLU B C 1
ATOM 2336 O O . GLU B 1 106 ? -7.625 29.734 11.195 1 94.25 106 GLU B O 1
ATOM 2341 N N . LEU B 1 107 ? -9.727 29.484 11.922 1 95.81 107 LEU B N 1
ATOM 2342 C CA . LEU B 1 107 ? -9.68 28.031 11.836 1 95.81 107 LEU B CA 1
ATOM 2343 C C . LEU B 1 107 ? -9.414 27.578 10.406 1 95.81 107 LEU B C 1
ATOM 2345 O O . LEU B 1 107 ? -8.594 26.688 10.18 1 95.81 107 LEU B O 1
ATOM 2349 N N . ARG B 1 108 ? -10.078 28.188 9.5 1 96.75 108 ARG B N 1
ATOM 2350 C CA . ARG B 1 108 ? -9.883 27.859 8.094 1 96.75 108 ARG B CA 1
ATOM 2351 C C . ARG B 1 108 ? -8.445 28.125 7.66 1 96.75 108 ARG B C 1
ATOM 2353 O O . ARG B 1 108 ? -7.844 27.297 6.961 1 96.75 108 ARG B O 1
ATOM 2360 N N . SER B 1 109 ? -7.922 29.219 8.078 1 96.62 109 SER B N 1
ATOM 2361 C CA . SER B 1 109 ? -6.547 29.562 7.746 1 96.62 109 SER B CA 1
ATOM 2362 C C . SER B 1 109 ? -5.559 28.562 8.344 1 96.62 109 SER B C 1
ATOM 2364 O O . SER B 1 109 ? -4.59 28.172 7.695 1 96.62 109 SER B O 1
ATOM 2366 N N . GLN B 1 110 ? -5.762 28.188 9.539 1 98.06 110 GLN B N 1
ATOM 2367 C CA . GLN B 1 110 ? -4.883 27.25 10.227 1 98.06 110 GLN B CA 1
ATOM 2368 C C . GLN B 1 110 ? -4.934 25.875 9.586 1 98.06 110 GLN B C 1
ATOM 2370 O O . GLN B 1 110 ? -3.896 25.25 9.367 1 98.06 110 GLN B O 1
ATOM 2375 N N . LEU B 1 111 ? -6.102 25.391 9.266 1 98.38 111 LEU B N 1
ATOM 2376 C CA . LEU B 1 111 ? -6.242 24.109 8.578 1 98.38 111 LEU B CA 1
ATOM 2377 C C . LEU B 1 111 ? -5.578 24.141 7.211 1 98.38 111 LEU B C 1
ATOM 2379 O O . LEU B 1 111 ? -4.895 23.188 6.816 1 98.38 111 LEU B O 1
ATOM 2383 N N . ASN B 1 112 ? -5.73 25.234 6.5 1 98.12 112 ASN B N 1
ATOM 2384 C CA . ASN B 1 112 ? -5.086 25.391 5.199 1 98.12 112 ASN B CA 1
ATOM 2385 C C . ASN B 1 112 ? -3.566 25.422 5.324 1 98.12 112 ASN B C 1
ATOM 2387 O O . ASN B 1 112 ? -2.857 24.922 4.449 1 98.12 112 ASN B O 1
ATOM 2391 N N . TYR B 1 113 ? -3.102 26.047 6.367 1 98.12 113 TYR B N 1
ATOM 2392 C CA . TYR B 1 113 ? -1.664 26.078 6.613 1 98.12 113 TYR B CA 1
ATOM 2393 C C . TYR B 1 113 ? -1.095 24.672 6.738 1 98.12 113 TYR B C 1
ATOM 2395 O O . TYR B 1 113 ? -0.115 24.328 6.07 1 98.12 113 TYR B O 1
ATOM 2403 N N . ILE B 1 114 ? -1.661 23.797 7.566 1 98.19 114 ILE B N 1
ATOM 2404 C CA . ILE B 1 114 ? -1.14 22.438 7.777 1 98.19 114 ILE B CA 1
ATOM 2405 C C . ILE B 1 114 ? -1.349 21.609 6.516 1 98.19 114 ILE B C 1
ATOM 2407 O O . ILE B 1 114 ? -0.486 20.812 6.141 1 98.19 114 ILE B O 1
ATOM 2411 N N . LEU B 1 115 ? -2.475 21.797 5.863 1 98.38 115 LEU B N 1
ATOM 2412 C CA . LEU B 1 115 ? -2.719 21.109 4.602 1 98.38 115 LEU B CA 1
ATOM 2413 C C . LEU B 1 115 ? -1.637 21.438 3.582 1 98.38 115 LEU B C 1
ATOM 2415 O O . LEU B 1 115 ? -1.134 20.562 2.891 1 98.38 115 LEU B O 1
ATOM 2419 N N . LYS B 1 116 ? -1.303 22.672 3.502 1 97.81 116 LYS B N 1
ATOM 2420 C CA . LYS B 1 116 ? -0.247 23.094 2.59 1 97.81 116 LYS B CA 1
ATOM 2421 C C . LYS B 1 116 ? 1.085 22.438 2.941 1 97.81 116 LYS B C 1
ATOM 2423 O O . LYS B 1 116 ? 1.835 22.031 2.053 1 97.81 116 LYS B O 1
ATOM 2428 N N . LYS B 1 117 ? 1.387 22.406 4.203 1 96.81 117 LYS B N 1
ATOM 2429 C CA . LYS B 1 117 ? 2.629 21.781 4.648 1 96.81 117 LYS B CA 1
ATOM 2430 C C . LYS B 1 117 ? 2.676 20.297 4.25 1 96.81 117 LYS B C 1
ATOM 2432 O O . LYS B 1 117 ? 3.703 19.812 3.771 1 96.81 117 LYS B O 1
ATOM 2437 N N . ILE B 1 118 ? 1.599 19.594 4.379 1 97 118 ILE B N 1
ATOM 2438 C CA . ILE B 1 118 ? 1.487 18.188 4.008 1 97 118 ILE B CA 1
ATOM 2439 C C . ILE B 1 118 ? 1.629 18.047 2.494 1 97 118 ILE B C 1
ATOM 2441 O O . ILE B 1 118 ? 2.375 17.188 2.014 1 97 118 ILE B O 1
ATOM 2445 N N . THR B 1 119 ? 0.943 18.859 1.786 1 96.5 119 THR B N 1
ATOM 2446 C CA . THR B 1 119 ? 0.94 18.797 0.329 1 96.5 119 THR B CA 1
ATOM 2447 C C . THR B 1 119 ? 2.34 19.047 -0.226 1 96.5 119 THR B C 1
ATOM 2449 O O . THR B 1 119 ? 2.785 18.359 -1.142 1 96.5 119 THR B O 1
ATOM 2452 N N . ASN B 1 120 ? 3.008 19.984 0.362 1 96 120 ASN B N 1
ATOM 2453 C CA . ASN B 1 120 ? 4.375 20.266 -0.057 1 96 120 ASN B CA 1
ATOM 2454 C C . ASN B 1 120 ? 5.301 19.078 0.189 1 96 120 ASN B C 1
ATOM 2456 O O . ASN B 1 120 ? 6.129 18.75 -0.66 1 96 120 ASN B O 1
ATOM 2460 N N . LEU B 1 121 ? 5.125 18.5 1.333 1 95.12 121 LEU B N 1
ATOM 2461 C CA . LEU B 1 121 ? 5.93 17.328 1.649 1 95.12 121 LEU B CA 1
ATOM 2462 C C . LEU B 1 121 ? 5.672 16.203 0.649 1 95.12 121 LEU B C 1
ATOM 2464 O O . LEU B 1 121 ? 6.609 15.57 0.166 1 95.12 121 LEU B O 1
ATOM 2468 N N . ARG B 1 122 ? 4.48 15.969 0.341 1 96.56 122 ARG B N 1
ATOM 2469 C CA . ARG B 1 122 ? 4.098 14.914 -0.591 1 96.56 122 ARG B CA 1
ATOM 2470 C C . ARG B 1 122 ? 4.691 15.164 -1.974 1 96.56 122 ARG B C 1
ATOM 2472 O O . ARG B 1 122 ? 5.281 14.258 -2.572 1 96.56 122 ARG B O 1
ATOM 2479 N N . ILE B 1 123 ? 4.602 16.344 -2.514 1 95.88 123 ILE B N 1
ATOM 2480 C CA . ILE B 1 123 ? 5.051 16.703 -3.855 1 95.88 123 ILE B CA 1
ATOM 2481 C C . ILE B 1 123 ? 6.574 16.609 -3.936 1 95.88 123 ILE B C 1
ATOM 2483 O O . ILE B 1 123 ? 7.121 16.141 -4.934 1 95.88 123 ILE B O 1
ATOM 2487 N N . GLN B 1 124 ? 7.238 16.953 -2.906 1 95.5 124 GLN B N 1
ATOM 2488 C CA . GLN B 1 124 ? 8.695 17.062 -2.938 1 95.5 124 GLN B CA 1
ATOM 2489 C C . GLN B 1 124 ? 9.352 15.688 -2.752 1 95.5 124 GLN B C 1
ATOM 2491 O O . GLN B 1 124 ? 10.344 15.383 -3.408 1 95.5 124 GLN B O 1
ATOM 2496 N N . HIS B 1 125 ? 8.719 14.922 -1.869 1 95.62 125 HIS B N 1
ATOM 2497 C CA . HIS B 1 125 ? 9.539 13.797 -1.431 1 95.62 125 HIS B CA 1
ATOM 2498 C C . HIS B 1 125 ? 8.805 12.477 -1.604 1 95.62 125 HIS B C 1
ATOM 2500 O O . HIS B 1 125 ? 9.406 11.406 -1.519 1 95.62 125 HIS B O 1
ATOM 2506 N N . TYR B 1 126 ? 7.516 12.453 -1.888 1 96.38 126 TYR B N 1
ATOM 2507 C CA . TYR B 1 126 ? 6.77 11.203 -1.805 1 96.38 126 TYR B CA 1
ATOM 2508 C C . TYR B 1 126 ? 6.07 10.898 -3.121 1 96.38 126 TYR B C 1
ATOM 2510 O O . TYR B 1 126 ? 5.027 10.242 -3.139 1 96.38 126 TYR B O 1
ATOM 2518 N N . ASN B 1 127 ? 6.625 11.344 -4.203 1 93.19 127 ASN B N 1
ATOM 2519 C CA . ASN B 1 127 ? 6.051 11.117 -5.523 1 93.19 127 ASN B CA 1
ATOM 2520 C C . ASN B 1 127 ? 6.066 9.641 -5.895 1 93.19 127 ASN B C 1
ATOM 2522 O O . ASN B 1 127 ? 5.059 9.094 -6.344 1 93.19 127 ASN B O 1
ATOM 2526 N N . LYS B 1 128 ? 7.203 8.961 -5.66 1 91.44 128 LYS B N 1
ATOM 2527 C CA . LYS B 1 128 ? 7.328 7.562 -6.051 1 91.44 128 LYS B CA 1
ATOM 2528 C C . LYS B 1 128 ? 6.453 6.664 -5.18 1 91.44 128 LYS B C 1
ATOM 2530 O O . LYS B 1 128 ? 5.68 5.855 -5.691 1 91.44 128 LYS B O 1
ATOM 2535 N N . PRO B 1 129 ? 6.523 6.84 -3.826 1 94.25 129 PRO B N 1
ATOM 2536 C CA . PRO B 1 129 ? 5.582 6.086 -2.996 1 94.25 129 PRO B CA 1
ATOM 2537 C C . PRO B 1 129 ? 4.125 6.332 -3.383 1 94.25 129 PRO B C 1
ATOM 2539 O O . PRO B 1 129 ? 3.312 5.402 -3.359 1 94.25 129 PRO B O 1
ATOM 2542 N N . GLU B 1 130 ? 3.832 7.516 -3.764 1 94.56 130 GLU B N 1
ATOM 2543 C CA . GLU B 1 130 ? 2.463 7.848 -4.148 1 94.56 130 GLU B CA 1
ATOM 2544 C C . GLU B 1 130 ? 2.043 7.09 -5.402 1 94.56 130 GLU B C 1
ATOM 2546 O O . GLU B 1 130 ? 0.894 6.66 -5.52 1 94.56 130 GLU B O 1
ATOM 2551 N N . GLN B 1 131 ? 2.92 7 -6.301 1 92.94 131 GLN B N 1
ATOM 2552 C CA . GLN B 1 131 ? 2.631 6.25 -7.52 1 92.94 131 GLN B CA 1
ATOM 2553 C C . GLN B 1 131 ? 2.301 4.793 -7.203 1 92.94 131 GLN B C 1
ATOM 2555 O O . GLN B 1 131 ? 1.367 4.227 -7.777 1 92.94 131 GLN B O 1
ATOM 2560 N N . LEU B 1 132 ? 3.07 4.223 -6.352 1 94.5 132 LEU B N 1
ATOM 2561 C CA . LEU B 1 132 ? 2.807 2.842 -5.957 1 94.5 132 LEU B CA 1
ATOM 2562 C C . LEU B 1 132 ? 1.436 2.719 -5.301 1 94.5 132 LEU B C 1
ATOM 2564 O O . LEU B 1 132 ? 0.677 1.797 -5.609 1 94.5 132 LEU B O 1
ATOM 2568 N N . LEU B 1 133 ? 1.135 3.602 -4.398 1 95.5 133 LEU B N 1
ATOM 2569 C CA . LEU B 1 133 ? -0.159 3.568 -3.723 1 95.5 133 LEU B CA 1
ATOM 2570 C C . LEU B 1 133 ? -1.299 3.678 -4.73 1 95.5 133 LEU B C 1
ATOM 2572 O O . LEU B 1 133 ? -2.334 3.025 -4.578 1 95.5 133 LEU B O 1
ATOM 2576 N N . LYS B 1 134 ? -1.144 4.488 -5.734 1 93.38 134 LYS B N 1
ATOM 2577 C CA . LYS B 1 134 ? -2.146 4.613 -6.789 1 93.38 134 LYS B CA 1
ATOM 2578 C C . LYS B 1 134 ? -2.336 3.295 -7.527 1 93.38 134 LYS B C 1
ATOM 2580 O O . LYS B 1 134 ? -3.459 2.926 -7.875 1 93.38 134 LYS B O 1
ATOM 2585 N N . MET B 1 135 ? -1.24 2.588 -7.742 1 92.75 135 MET B N 1
ATOM 2586 C CA . MET B 1 135 ? -1.296 1.312 -8.453 1 92.75 135 MET B CA 1
ATOM 2587 C C . MET B 1 135 ? -2.012 0.257 -7.613 1 92.75 135 MET B C 1
ATOM 2589 O O . MET B 1 135 ? -2.533 -0.721 -8.148 1 92.75 135 MET B O 1
ATOM 2593 N N . LEU B 1 136 ? -2.012 0.445 -6.312 1 94.75 136 LEU B N 1
ATOM 2594 C CA . LEU B 1 136 ? -2.643 -0.513 -5.414 1 94.75 136 LEU B CA 1
ATOM 2595 C C . LEU B 1 136 ? -4.156 -0.326 -5.395 1 94.75 136 LEU B C 1
ATOM 2597 O O . LEU B 1 136 ? -4.895 -1.254 -5.059 1 94.75 136 LEU B O 1
ATOM 2601 N N . GLN B 1 137 ? -4.699 0.835 -5.781 1 92.94 137 GLN B N 1
ATOM 2602 C CA . GLN B 1 137 ? -6.105 1.197 -5.617 1 92.94 137 GLN B CA 1
ATOM 2603 C C . GLN B 1 137 ? -7.004 0.308 -6.473 1 92.94 137 GLN B C 1
ATOM 2605 O O . GLN B 1 137 ? -7.996 -0.233 -5.98 1 92.94 137 GLN B O 1
ATOM 2610 N N . PRO B 1 138 ? -6.68 0.085 -7.734 1 92.81 138 PRO B N 1
ATOM 2611 C CA . PRO B 1 138 ? -7.559 -0.76 -8.547 1 92.81 138 PRO B CA 1
ATOM 2612 C C . PRO B 1 138 ? -7.66 -2.189 -8.016 1 92.81 138 PRO B C 1
ATOM 2614 O O . PRO B 1 138 ? -8.68 -2.857 -8.227 1 92.81 138 PRO B O 1
ATOM 2617 N N . LEU B 1 139 ? -6.668 -2.674 -7.32 1 93.81 139 LEU B N 1
ATOM 2618 C CA . LEU B 1 139 ? -6.668 -4.043 -6.82 1 93.81 139 LEU B CA 1
ATOM 2619 C C . LEU B 1 139 ? -7.707 -4.219 -5.715 1 93.81 139 LEU B C 1
ATOM 2621 O O . LEU B 1 139 ? -8.195 -5.324 -5.488 1 93.81 139 LEU B O 1
ATOM 2625 N N . ARG B 1 140 ? -8.055 -3.16 -5.121 1 90 140 ARG B N 1
ATOM 2626 C CA . ARG B 1 140 ? -9.039 -3.191 -4.047 1 90 140 ARG B CA 1
ATOM 2627 C C . ARG B 1 140 ? -10.453 -3.268 -4.602 1 90 140 ARG B C 1
ATOM 2629 O O . ARG B 1 140 ? -11.391 -3.631 -3.887 1 90 140 ARG B O 1
ATOM 2636 N N . GLU B 1 141 ? -10.625 -2.941 -5.793 1 90.75 141 GLU B N 1
ATOM 2637 C CA . GLU B 1 141 ? -11.953 -2.832 -6.391 1 90.75 141 GLU B CA 1
ATOM 2638 C C . GLU B 1 141 ? -12.234 -4.008 -7.324 1 90.75 141 GLU B C 1
ATOM 2640 O O . GLU B 1 141 ? -13.258 -4.023 -8.016 1 90.75 141 GLU B O 1
ATOM 2645 N N . VAL B 1 142 ? -11.289 -4.906 -7.32 1 92.94 142 VAL B N 1
ATOM 2646 C CA . VAL B 1 142 ? -11.453 -6.062 -8.195 1 92.94 142 VAL B CA 1
ATOM 2647 C C . VAL B 1 142 ? -12.688 -6.855 -7.777 1 92.94 142 VAL B C 1
ATOM 2649 O O . VAL B 1 142 ? -12.875 -7.148 -6.598 1 92.94 142 VAL B O 1
ATOM 2652 N N . GLN B 1 143 ? -13.578 -7.121 -8.727 1 93.94 143 GLN B N 1
ATOM 2653 C CA . GLN B 1 143 ? -14.773 -7.926 -8.477 1 93.94 143 GLN B CA 1
ATOM 2654 C C . GLN B 1 143 ? -14.469 -9.414 -8.617 1 93.94 143 GLN B C 1
ATOM 2656 O O . GLN B 1 143 ? -14.586 -9.977 -9.703 1 93.94 143 GLN B O 1
ATOM 2661 N N . PHE B 1 144 ? -14.242 -10.055 -7.539 1 93.06 144 PHE B N 1
ATOM 2662 C CA . PHE B 1 144 ? -13.703 -11.406 -7.535 1 93.06 144 PHE B CA 1
ATOM 2663 C C . PHE B 1 144 ? -14.773 -12.422 -7.926 1 93.06 144 PHE B C 1
ATOM 2665 O O . PHE B 1 144 ? -14.453 -13.57 -8.258 1 93.06 144 PHE B O 1
ATOM 2672 N N . ASN B 1 145 ? -16.078 -12.055 -7.906 1 94.06 145 ASN B N 1
ATOM 2673 C CA . ASN B 1 145 ? -17.156 -12.969 -8.25 1 94.06 145 ASN B CA 1
ATOM 2674 C C . ASN B 1 145 ? -17.578 -12.82 -9.703 1 94.06 145 ASN B C 1
ATOM 2676 O O . ASN B 1 145 ? -18.531 -13.477 -10.156 1 94.06 145 ASN B O 1
ATOM 2680 N N . ASN B 1 146 ? -16.906 -11.984 -10.422 1 95.75 146 ASN B N 1
ATOM 2681 C CA . ASN B 1 146 ? -17.172 -11.75 -11.836 1 95.75 146 ASN B CA 1
ATOM 2682 C C . ASN B 1 146 ? -16.422 -12.742 -12.719 1 95.75 146 ASN B C 1
ATOM 2684 O O . ASN B 1 146 ? -15.195 -12.82 -12.664 1 95.75 146 ASN B O 1
ATOM 2688 N N . THR B 1 147 ? -17.141 -13.422 -13.547 1 95.19 147 THR B N 1
ATOM 2689 C CA . THR B 1 147 ? -16.578 -14.5 -14.352 1 95.19 147 THR B CA 1
ATOM 2690 C C . THR B 1 147 ? -15.547 -13.953 -15.336 1 95.19 147 THR B C 1
ATOM 2692 O O . THR B 1 147 ? -14.547 -14.617 -15.625 1 95.19 147 THR B O 1
ATOM 2695 N N . VAL B 1 148 ? -15.812 -12.797 -15.867 1 96.56 148 VAL B N 1
ATOM 2696 C CA . VAL B 1 148 ? -14.867 -12.188 -16.797 1 96.56 148 VAL B CA 1
ATOM 2697 C C . VAL B 1 148 ? -13.555 -11.891 -16.078 1 96.56 148 VAL B C 1
ATOM 2699 O O . VAL B 1 148 ? -12.477 -12.172 -16.609 1 96.56 148 VAL B O 1
ATOM 2702 N N . ILE B 1 149 ? -13.625 -11.383 -14.859 1 97.12 149 ILE B N 1
ATOM 2703 C CA . ILE B 1 149 ? -12.438 -11.086 -14.062 1 97.12 149 ILE B CA 1
ATOM 2704 C C . ILE B 1 149 ? -11.711 -12.383 -13.711 1 97.12 149 ILE B C 1
ATOM 2706 O O . ILE B 1 149 ? -10.484 -12.453 -13.82 1 97.12 149 ILE B O 1
ATOM 2710 N N . GLN B 1 150 ? -12.422 -13.375 -13.305 1 97.81 150 GLN B N 1
ATOM 2711 C CA . GLN B 1 150 ? -11.828 -14.656 -12.961 1 97.81 150 GLN B CA 1
ATOM 2712 C C . GLN B 1 150 ? -11.07 -15.25 -14.148 1 97.81 150 GLN B C 1
ATOM 2714 O O . GLN B 1 150 ? -9.938 -15.703 -14 1 97.81 150 GLN B O 1
ATOM 2719 N N . SER B 1 151 ? -11.688 -15.227 -15.359 1 97.62 151 SER B N 1
ATOM 2720 C CA . SER B 1 151 ? -11.055 -15.766 -16.562 1 97.62 151 SER B CA 1
ATOM 2721 C C . SER B 1 151 ? -9.828 -14.945 -16.953 1 97.62 151 SER B C 1
ATOM 2723 O O . SER B 1 151 ? -8.797 -15.508 -17.328 1 97.62 151 SER B O 1
ATOM 2725 N N . LYS B 1 152 ? -9.977 -13.641 -16.859 1 96.75 152 LYS B N 1
ATOM 2726 C CA . LYS B 1 152 ? -8.836 -12.781 -17.156 1 96.75 152 LYS B CA 1
ATOM 2727 C C . LYS B 1 152 ? -7.684 -13.039 -16.172 1 96.75 152 LYS B C 1
ATOM 2729 O O . LYS B 1 152 ? -6.516 -13.008 -16.562 1 96.75 152 LYS B O 1
ATOM 2734 N N . ALA B 1 153 ? -8 -13.195 -14.906 1 97.5 153 ALA B N 1
ATOM 2735 C CA . ALA B 1 153 ? -6.977 -13.508 -13.914 1 97.5 153 ALA B CA 1
ATOM 2736 C C . ALA B 1 153 ? -6.242 -14.797 -14.273 1 97.5 153 ALA B C 1
ATOM 2738 O O . ALA B 1 153 ? -5.016 -14.859 -14.172 1 97.5 153 ALA B O 1
ATOM 2739 N N . LEU B 1 154 ? -6.969 -15.797 -14.68 1 97.94 154 LEU B N 1
ATOM 2740 C CA . LEU B 1 154 ? -6.352 -17.047 -15.094 1 97.94 154 LEU B CA 1
ATOM 2741 C C . LEU B 1 154 ? -5.453 -16.844 -16.312 1 97.94 154 LEU B C 1
ATOM 2743 O O . LEU B 1 154 ? -4.359 -17.391 -16.375 1 97.94 154 LEU B O 1
ATOM 2747 N N . TRP B 1 155 ? -5.91 -16 -17.188 1 96.5 155 TRP B N 1
ATOM 2748 C CA . TRP B 1 155 ? -5.156 -15.695 -18.406 1 96.5 155 TRP B CA 1
ATOM 2749 C C . TRP B 1 155 ? -3.826 -15.031 -18.062 1 96.5 155 TRP B C 1
ATOM 2751 O O . TRP B 1 155 ? -2.805 -15.312 -18.703 1 96.5 155 TRP B O 1
ATOM 2761 N N . GLU B 1 156 ? -3.787 -14.203 -17.094 1 96.62 156 GLU B N 1
ATOM 2762 C CA . GLU B 1 156 ? -2.592 -13.445 -16.734 1 96.62 156 GLU B CA 1
ATOM 2763 C C . GLU B 1 156 ? -1.711 -14.234 -15.766 1 96.62 156 GLU B C 1
ATOM 2765 O O . GLU B 1 156 ? -0.578 -13.844 -15.484 1 96.62 156 GLU B O 1
ATOM 2770 N N . PHE B 1 157 ? -2.133 -15.367 -15.336 1 97.44 157 PHE B N 1
ATOM 2771 C CA . PHE B 1 157 ? -1.566 -16.047 -14.18 1 97.44 157 PHE B CA 1
ATOM 2772 C C . PHE B 1 157 ? -0.116 -16.438 -14.43 1 97.44 157 PHE B C 1
ATOM 2774 O O . PHE B 1 157 ? 0.759 -16.172 -13.609 1 97.44 157 PHE B O 1
ATOM 2781 N N . ILE B 1 158 ? 0.148 -17.047 -15.508 1 96.25 158 ILE B N 1
ATOM 2782 C CA . ILE B 1 158 ? 1.479 -17.578 -15.773 1 96.25 158 ILE B CA 1
ATOM 2783 C C . ILE B 1 158 ? 2.5 -16.438 -15.781 1 96.25 158 ILE B C 1
ATOM 2785 O O . ILE B 1 158 ? 3.576 -16.562 -15.195 1 96.25 158 ILE B O 1
ATOM 2789 N N . LYS B 1 159 ? 2.174 -15.375 -16.438 1 94.69 159 LYS B N 1
ATOM 2790 C CA . LYS B 1 159 ? 3.057 -14.211 -16.469 1 94.69 159 LYS B CA 1
ATOM 2791 C C . LYS B 1 159 ? 3.305 -13.664 -15.07 1 94.69 159 LYS B C 1
ATOM 2793 O O . LYS B 1 159 ? 4.445 -13.375 -14.703 1 94.69 159 LYS B O 1
ATOM 2798 N N . VAL B 1 160 ? 2.24 -13.57 -14.305 1 95.62 160 VAL B N 1
ATOM 2799 C CA . VAL B 1 160 ? 2.326 -13.023 -12.953 1 95.62 160 VAL B CA 1
ATOM 2800 C C . VAL B 1 160 ? 3.166 -13.953 -12.078 1 95.62 160 VAL B C 1
ATOM 2802 O O . VAL B 1 160 ? 4.051 -13.492 -11.352 1 95.62 160 VAL B O 1
ATOM 2805 N N . TYR B 1 161 ? 2.947 -15.219 -12.164 1 96.44 161 TYR B N 1
ATOM 2806 C CA . TYR B 1 161 ? 3.67 -16.188 -11.344 1 96.44 161 TYR B CA 1
ATOM 2807 C C . TYR B 1 161 ? 5.16 -16.172 -11.672 1 96.44 161 TYR B C 1
ATOM 2809 O O . TYR B 1 161 ? 6 -16.25 -10.773 1 96.44 161 TYR B O 1
ATOM 2817 N N . ARG B 1 162 ? 5.426 -16.094 -12.898 1 94.88 162 ARG B N 1
ATOM 2818 C CA . ARG B 1 162 ? 6.816 -16.031 -13.328 1 94.88 162 ARG B CA 1
ATOM 2819 C C . ARG B 1 162 ? 7.512 -14.797 -12.75 1 94.88 162 ARG B C 1
ATOM 2821 O O . ARG B 1 162 ? 8.617 -14.898 -12.219 1 94.88 162 ARG B O 1
ATOM 2828 N N . GLU B 1 163 ? 6.883 -13.719 -12.844 1 94 163 GLU B N 1
ATOM 2829 C CA . GLU B 1 163 ? 7.449 -12.484 -12.312 1 94 163 GLU B CA 1
ATOM 2830 C C . GLU B 1 163 ? 7.582 -12.547 -10.797 1 94 163 GLU B C 1
ATOM 2832 O O . GLU B 1 163 ? 8.625 -12.188 -10.242 1 94 163 GLU B O 1
ATOM 2837 N N . ALA B 1 164 ? 6.559 -13.016 -10.172 1 95.56 164 ALA B N 1
ATOM 2838 C CA . ALA B 1 164 ? 6.566 -13.125 -8.719 1 95.56 164 ALA B CA 1
ATOM 2839 C C . ALA B 1 164 ? 7.699 -14.031 -8.242 1 95.56 164 ALA B C 1
ATOM 2841 O O . ALA B 1 164 ? 8.312 -13.781 -7.203 1 95.56 164 ALA B O 1
ATOM 2842 N N . SER B 1 165 ? 7.98 -15.039 -8.969 1 95.44 165 SER B N 1
ATOM 2843 C CA . SER B 1 165 ? 9 -16.016 -8.594 1 95.44 165 SER B CA 1
ATOM 2844 C C . SER B 1 165 ? 10.398 -15.477 -8.852 1 95.44 165 SER B C 1
ATOM 2846 O O . SER B 1 165 ? 11.367 -15.906 -8.211 1 95.44 165 SER B O 1
ATOM 2848 N N . SER B 1 166 ? 10.477 -14.539 -9.758 1 93.94 166 SER B N 1
ATOM 2849 C CA . SER B 1 166 ? 11.789 -14.055 -10.156 1 93.94 166 SER B CA 1
ATOM 2850 C C . SER B 1 166 ? 12.211 -12.852 -9.32 1 93.94 166 SER B C 1
ATOM 2852 O O . SER B 1 166 ? 13.406 -12.609 -9.125 1 93.94 166 SER B O 1
ATOM 2854 N N . LEU B 1 167 ? 11.273 -12.156 -8.758 1 93.31 167 LEU B N 1
ATOM 2855 C CA . LEU B 1 167 ? 11.539 -10.883 -8.102 1 93.31 167 LEU B CA 1
ATOM 2856 C C . LEU B 1 167 ? 12.445 -11.078 -6.887 1 93.31 167 LEU B C 1
ATOM 2858 O O . LEU B 1 167 ? 13.422 -10.352 -6.711 1 93.31 167 LEU B O 1
ATOM 2862 N N . PRO B 1 168 ? 12.164 -12.055 -6.043 1 93.81 168 PRO B N 1
ATOM 2863 C CA . PRO B 1 168 ? 13.047 -12.266 -4.898 1 93.81 168 PRO B CA 1
ATOM 2864 C C . PRO B 1 168 ? 14.492 -12.539 -5.312 1 93.81 168 PRO B C 1
ATOM 2866 O O . PRO B 1 168 ? 15.43 -12.078 -4.652 1 93.81 168 PRO B O 1
ATOM 2869 N N . ASN B 1 169 ? 14.656 -13.25 -6.348 1 91.94 169 ASN B N 1
ATOM 2870 C CA . ASN B 1 169 ? 16 -13.539 -6.848 1 91.94 169 ASN B CA 1
ATOM 2871 C C . ASN B 1 169 ? 16.703 -12.281 -7.352 1 91.94 169 ASN B C 1
ATOM 2873 O O . ASN B 1 169 ? 17.891 -12.102 -7.129 1 91.94 169 ASN B O 1
ATOM 2877 N N . LYS B 1 170 ? 15.945 -11.5 -8.094 1 91.75 170 LYS B N 1
ATOM 2878 C CA . LYS B 1 170 ? 16.5 -10.234 -8.547 1 91.75 170 LYS B CA 1
ATOM 2879 C C . LYS B 1 170 ? 16.953 -9.375 -7.367 1 91.75 170 LYS B C 1
ATOM 2881 O O . LYS B 1 170 ? 18.016 -8.758 -7.418 1 91.75 170 LYS B O 1
ATOM 2886 N N . LEU B 1 171 ? 16.219 -9.391 -6.348 1 90.38 171 LEU B N 1
ATOM 2887 C CA . LEU B 1 171 ? 16.547 -8.625 -5.148 1 90.38 171 LEU B CA 1
ATOM 2888 C C . LEU B 1 171 ? 17.797 -9.18 -4.473 1 90.38 171 LEU B C 1
ATOM 2890 O O . LEU B 1 171 ? 18.672 -8.414 -4.059 1 90.38 171 LEU B O 1
ATOM 2894 N N . GLU B 1 172 ? 17.875 -10.422 -4.359 1 91.06 172 GLU B N 1
ATOM 2895 C CA . GLU B 1 172 ? 19.031 -11.062 -3.752 1 91.06 172 GLU B CA 1
ATOM 2896 C C . GLU B 1 172 ? 20.297 -10.805 -4.566 1 91.06 172 GLU B C 1
ATOM 2898 O O . GLU B 1 172 ? 21.359 -10.547 -4.004 1 91.06 172 GLU B O 1
ATOM 2903 N N . LYS B 1 173 ? 20.141 -10.922 -5.867 1 91.75 173 LYS B N 1
ATOM 2904 C CA . LYS B 1 173 ? 21.281 -10.648 -6.738 1 91.75 173 LYS B CA 1
ATOM 2905 C C . LYS B 1 173 ? 21.797 -9.227 -6.543 1 91.75 173 LYS B C 1
ATOM 2907 O O . LYS B 1 173 ? 23.016 -9 -6.496 1 91.75 173 LYS B O 1
ATOM 2912 N N . ARG B 1 174 ? 20.953 -8.391 -6.426 1 88.5 174 ARG B N 1
ATOM 2913 C CA . ARG B 1 174 ? 21.344 -7.008 -6.18 1 88.5 174 ARG B CA 1
ATOM 2914 C C . ARG B 1 174 ? 22.062 -6.867 -4.844 1 88.5 174 ARG B C 1
ATOM 2916 O O . ARG B 1 174 ? 23.062 -6.156 -4.742 1 88.5 174 ARG B O 1
ATOM 2923 N N . ARG B 1 175 ? 21.609 -7.555 -3.855 1 86.31 175 ARG B N 1
ATOM 2924 C CA . ARG B 1 175 ? 22.219 -7.516 -2.531 1 86.31 175 ARG B CA 1
ATOM 2925 C C . ARG B 1 175 ? 23.625 -8.117 -2.559 1 86.31 175 ARG B C 1
ATOM 2927 O O . ARG B 1 175 ? 24.547 -7.566 -1.971 1 86.31 175 ARG B O 1
ATOM 2934 N N . ARG B 1 176 ? 23.75 -9.164 -3.238 1 88.44 176 ARG B N 1
ATOM 2935 C CA . ARG B 1 176 ? 25.031 -9.836 -3.352 1 88.44 176 ARG B CA 1
ATOM 2936 C C . ARG B 1 176 ? 26.031 -8.977 -4.113 1 88.44 176 ARG B C 1
ATOM 2938 O O . ARG B 1 176 ? 27.203 -8.883 -3.723 1 88.44 176 ARG B O 1
ATOM 2945 N N . ARG B 1 177 ? 25.562 -8.383 -5.152 1 88.38 177 ARG B N 1
ATOM 2946 C CA . ARG B 1 177 ? 26.438 -7.5 -5.93 1 88.38 177 ARG B CA 1
ATOM 2947 C C . ARG B 1 177 ? 26.938 -6.34 -5.078 1 88.38 177 ARG B C 1
ATOM 2949 O O . ARG B 1 177 ? 28.125 -6 -5.125 1 88.38 177 ARG B O 1
ATOM 2956 N N . ARG B 1 178 ? 26.141 -5.84 -4.262 1 82.44 178 ARG B N 1
ATOM 2957 C CA . ARG B 1 178 ? 26.516 -4.727 -3.4 1 82.44 178 ARG B CA 1
ATOM 2958 C C . ARG B 1 178 ? 27.531 -5.164 -2.348 1 82.44 178 ARG B C 1
ATOM 2960 O O . ARG B 1 178 ? 28.484 -4.445 -2.059 1 82.44 178 ARG B O 1
ATOM 2967 N N . ARG B 1 179 ? 27.359 -6.316 -1.85 1 84 179 ARG B N 1
ATOM 2968 C CA . ARG B 1 179 ? 28.266 -6.844 -0.837 1 84 179 ARG B CA 1
ATOM 2969 C C . ARG B 1 179 ? 29.641 -7.105 -1.427 1 84 179 ARG B C 1
ATOM 2971 O O . ARG B 1 179 ? 30.656 -6.816 -0.793 1 84 179 ARG B O 1
ATOM 2978 N N . ARG B 1 180 ? 29.641 -7.594 -2.545 1 85.38 180 ARG B N 1
ATOM 2979 C CA . ARG B 1 180 ? 30.906 -7.887 -3.205 1 85.38 180 ARG B CA 1
ATOM 2980 C C . ARG B 1 180 ? 31.672 -6.605 -3.518 1 85.38 180 ARG B C 1
ATOM 2982 O O . ARG B 1 180 ? 32.906 -6.547 -3.34 1 85.38 180 ARG B O 1
ATOM 2989 N N . GLN B 1 181 ? 30.953 -5.672 -4 1 79.38 181 GLN B N 1
ATOM 2990 C CA . GLN B 1 181 ? 31.578 -4.391 -4.316 1 79.38 181 GLN B CA 1
ATOM 2991 C C . GLN B 1 181 ? 32.156 -3.75 -3.068 1 79.38 181 GLN B C 1
ATOM 2993 O O . GLN B 1 181 ? 33.25 -3.168 -3.125 1 79.38 181 GLN B O 1
ATOM 2998 N N . THR B 1 182 ? 31.484 -3.953 -1.901 1 76.06 182 THR B N 1
ATOM 2999 C CA . THR B 1 182 ? 31.984 -3.395 -0.647 1 76.06 182 THR B CA 1
ATOM 3000 C C . THR B 1 182 ? 33.219 -4.156 -0.158 1 76.06 182 THR B C 1
ATOM 3002 O O . THR B 1 182 ? 34.156 -3.557 0.333 1 76.06 182 THR B O 1
ATOM 3005 N N . GLN B 1 183 ? 33.219 -5.434 -0.249 1 77.12 183 GLN B N 1
ATOM 3006 C CA . GLN B 1 183 ? 34.344 -6.254 0.187 1 77.12 183 GLN B CA 1
ATOM 3007 C C . GLN B 1 183 ? 35.594 -5.996 -0.673 1 77.12 183 GLN B C 1
ATOM 3009 O O . GLN B 1 183 ? 36.688 -5.93 -0.158 1 77.12 183 GLN B O 1
ATOM 3014 N N . MET B 1 184 ? 35.531 -5.859 -1.919 1 77.19 184 MET B N 1
ATOM 3015 C CA . MET B 1 184 ? 36.656 -5.586 -2.82 1 77.19 184 MET B CA 1
ATOM 3016 C C . MET B 1 184 ? 37.25 -4.223 -2.525 1 77.19 184 MET B C 1
ATOM 3018 O O . MET B 1 184 ? 38.469 -4.047 -2.637 1 77.19 184 MET B O 1
ATOM 3022 N N . SER B 1 185 ? 36.469 -3.369 -2.188 1 71.5 185 SER B N 1
ATOM 3023 C CA . SER B 1 185 ? 36.969 -2.039 -1.859 1 71.5 185 SER B CA 1
ATOM 3024 C C . SER B 1 185 ? 37.781 -2.059 -0.569 1 71.5 185 SER B C 1
ATOM 3026 O O . SER B 1 185 ? 38.75 -1.326 -0.437 1 71.5 185 SER B O 1
ATOM 3028 N N . ILE B 1 186 ? 37.406 -2.896 0.337 1 66.81 186 ILE B N 1
ATOM 3029 C CA . ILE B 1 186 ? 38.156 -2.998 1.59 1 66.81 186 ILE B CA 1
ATOM 3030 C C . ILE B 1 186 ? 39.469 -3.742 1.354 1 66.81 186 ILE B C 1
ATOM 3032 O O . ILE B 1 186 ? 40.5 -3.357 1.89 1 66.81 186 ILE B O 1
ATOM 3036 N N . ARG B 1 187 ? 39.5 -4.75 0.586 1 67.81 187 ARG B N 1
ATOM 3037 C CA . ARG B 1 187 ? 40.688 -5.551 0.365 1 67.81 187 ARG B CA 1
ATOM 3038 C C . ARG B 1 187 ? 41.75 -4.766 -0.433 1 67.81 187 ARG B C 1
ATOM 3040 O O . ARG B 1 187 ? 42.938 -4.961 -0.255 1 67.81 187 ARG B O 1
ATOM 3047 N N . GLY B 1 188 ? 41.219 -4.125 -1.326 1 59 188 GLY B N 1
ATOM 3048 C CA . GLY B 1 188 ? 42.188 -3.393 -2.145 1 59 188 GLY B CA 1
ATOM 3049 C C . GLY B 1 188 ? 42.875 -2.264 -1.398 1 59 188 GLY B C 1
ATOM 3050 O O . GLY B 1 188 ? 43.719 -1.585 -1.95 1 59 188 GLY B O 1
ATOM 3051 N N . HIS B 1 189 ? 42.594 -1.952 -0.176 1 45.62 189 HIS B N 1
ATOM 3052 C CA . HIS B 1 189 ? 43.469 -1.059 0.572 1 45.62 189 HIS B CA 1
ATOM 3053 C C . HIS B 1 189 ? 44.375 -1.84 1.522 1 45.62 189 HIS B C 1
ATOM 3055 O O . HIS B 1 189 ? 43.938 -2.844 2.102 1 45.62 189 HIS B O 1
#

Secondary structure (DSSP, 8-state):
--------------------------HHHHHHHHHHHHHS---HHHHTSS--SS-----TT-HHHHHHHHHHHHHHHHHHHHHHHHHSPP--SS-TTSHHHHHHHHHHHHHHHHHHHHHHHHHHH-HHHHHHHHHHHHHHT--TT-HHHHHHHHHHHHHHHHHHHHHHHHHHHHHHHHHHHHHHHHHT-/--------------------------HHHHHHHHHHHHHS---HHHHTSS--SS-----TT-HHHHHHHHHHHHHHHHHHHHHHHHHSPP--SS-SSSHHHHHHHHHHHHHHHHHHHHHHHHHHH-HHHHHHHHHHHHHHT--TT-HHHHHHHHHHHHHHHHHHHHHHHHHHHHHHHHHHHHHHHHHT-

Solvent-accessible surface area (backbone atoms only — not comparable to full-atom values): 22194 Å² total; per-residue (Å²): 134,83,76,74,76,74,76,75,77,73,76,75,72,74,70,71,70,74,71,72,70,65,48,74,74,54,67,66,54,54,52,45,47,52,52,48,47,68,68,48,64,72,54,69,68,68,70,67,62,82,71,70,90,68,84,80,73,79,57,88,79,39,63,67,59,43,47,34,53,46,36,52,50,52,52,46,48,52,50,31,50,51,43,54,56,68,69,49,81,74,85,56,89,80,48,70,76,41,74,67,42,48,51,51,51,50,52,51,50,46,55,50,50,55,48,48,55,51,51,50,48,39,67,73,71,28,54,68,39,42,52,53,54,58,66,50,52,63,63,73,66,60,57,50,86,36,65,66,52,48,33,46,50,56,68,46,37,64,65,50,51,36,50,60,55,33,47,60,54,54,52,49,49,53,52,50,52,52,49,51,48,46,52,50,14,56,63,37,91,136,81,77,75,77,74,75,75,76,73,76,74,72,73,68,71,71,74,70,74,70,65,49,74,75,55,67,65,53,55,53,45,47,51,53,47,47,68,69,48,65,74,55,66,67,68,69,67,62,83,71,70,91,67,83,80,74,78,57,85,78,39,62,67,58,42,47,36,53,47,37,52,51,52,51,46,49,52,51,31,51,51,43,55,55,67,70,48,81,76,84,54,89,80,51,65,76,42,74,66,39,49,52,50,51,50,50,50,50,47,53,49,50,54,48,48,54,52,50,50,49,40,69,73,71,30,53,67,36,42,51,52,54,58,65,50,51,63,65,71,66,59,56,51,87,36,68,68,52,48,32,46,50,55,68,47,38,64,64,50,52,37,48,61,55,33,48,61,52,54,52,50,50,52,52,51,52,52,50,49,49,46,52,51,13,56,65,38,91

Sequence (378 aa):
MVTMVTAVVGWCLCLAVCHVRGSYIPVEMNKTIQNLLGHYTITNKELFDGKPIFSKEPLSGNLQAEMIYMSAILQTYDKILNQMLKELPTPGPTTAQSSGDKGTAELRSQLNYILKKITNLRIQHYNKPEQLLKMLQPLREVQFNNTVIQSKALWEFIKVYREASSLPNKLEKRRRRRRRQTQMSIRGHMVTMVTAVVGWCLCLAVCHVRGSYIPVEMNKTIQNLLGHYTITNKELFDGKPIFSKEPLSGNLQAEMIYMSAILQTYDKILNQMLKELPTPGPTTAQSSGDKGTAELRSQLNYILKKITNLRIQHYNKPEQLLKMLQPLREVQFNNTVIQSKALWEFIKVYREASSLPNKLEKRRRRRRRQTQMSIRGH

Organism: NCBI:txid433684

InterPro domains:
  IPR002069 Interferon gamma [PTHR11419] (3-185)
  IPR009079 Four-helical cytokine-like, core [G3DSA:1.20.1250.10] (26-185)
  IPR009079 Four-helical cytokine-like, core [SSF47266] (27-165)

Radius of gyration: 29.36 Å; Cα contacts (8 Å, |Δi|>4): 289; chains: 2; bounding box: 87×82×55 Å

pLDDT: mean 83.45, std 19.59, range [29.5, 98.38]

Foldseek 3Di:
DPPPPPPPPPPPPPPPPPPPVPPDDDPVLVVLVVVLCVVVDDDPCVVPVVDDPQDPDDPPPPVVVVLLSVLVVLVVLLVVLVVVLVPQDDQDPPVCPDPNVVVSVSNNVSSVVVSVVSVVCCVPPRVVSVVVVVVCVVVVVQDCPDPVSVVVCVVCPVVVVVCVVCVVVVVVVVVVVVVVVVVVVVVVD/DPPPPPPPPPPPPPPPPPPPVPPDDDPVLVVLVVVLCVVVDDDPCVVPVVDDPADPDDPVPPVVVVLLSVLVVLVVLLVVLVVVLVPQDDQDPPVCPDPNVVVSVSNNVSSVVVSVVSVVCCVPPRVVSVVVVVVCVVVVVQDCPDPVSVVVCVVCPVVVVVCVVCVVVVVVVVVVVVVVVVVVVVVVD

Nearest PDB structures (foldseek):
  6f1e-assembly1_A  TM=8.722E-01  e=3.635E-11  Paralichthys olivaceus
  8tid-assembly1_J  TM=2.200E-01  e=3.252E+00  Tetrahymena thermophila
  5sxi-assembly1_B  TM=2.095E-01  e=9.809E+00  Homo sapiens
  6f1e-assembly1_A  TM=8.719E-01  e=2.436E-11  Paralichthys olivaceus
  8tid-assembly1_J  TM=2.202E-01  e=6.344E+00  Tetrahymena thermophila